Protein AF-A0A8T3XHA0-F1 (afdb_monomer_lite)

Structure (mmCIF, N/CA/C/O backbone):
data_AF-A0A8T3XHA0-F1
#
_entry.id   AF-A0A8T3XHA0-F1
#
loop_
_atom_site.group_PDB
_atom_site.id
_atom_site.type_symbol
_atom_site.label_atom_id
_atom_site.label_alt_id
_atom_site.label_comp_id
_atom_site.label_asym_id
_atom_site.label_entity_id
_atom_site.label_seq_id
_atom_site.pdbx_PDB_ins_code
_atom_site.Cartn_x
_atom_site.Cartn_y
_atom_site.Cartn_z
_atom_site.occupancy
_atom_site.B_iso_or_equiv
_atom_site.auth_seq_id
_atom_site.auth_comp_id
_atom_site.auth_asym_id
_atom_site.auth_atom_id
_atom_site.pdbx_PDB_model_num
ATOM 1 N N . MET A 1 1 ? -17.759 13.200 -9.118 1.00 59.78 1 MET A N 1
ATOM 2 C CA . MET A 1 1 ? -16.341 12.912 -8.841 1.00 59.78 1 MET A CA 1
ATOM 3 C C . MET A 1 1 ? -16.086 13.090 -7.351 1.00 59.78 1 MET A C 1
ATOM 5 O O . MET A 1 1 ? -16.320 14.184 -6.843 1.00 59.78 1 MET A O 1
ATOM 9 N N . THR A 1 2 ? -15.707 12.024 -6.647 1.00 84.69 2 THR A N 1
ATOM 10 C CA . THR A 1 2 ? -15.467 12.001 -5.191 1.00 84.69 2 THR A CA 1
ATOM 11 C C . THR A 1 2 ? -14.109 12.624 -4.823 1.00 84.69 2 THR A C 1
ATOM 13 O O . THR A 1 2 ? -13.244 12.817 -5.682 1.00 84.69 2 THR A O 1
ATOM 16 N N . GLN A 1 3 ? -13.894 12.954 -3.540 1.00 82.12 3 GLN A N 1
ATOM 17 C CA . GLN A 1 3 ? -12.599 13.460 -3.051 1.00 82.12 3 GLN A CA 1
ATOM 18 C C . GLN A 1 3 ? -11.464 12.449 -3.288 1.00 82.12 3 GLN A C 1
ATOM 20 O O . GLN A 1 3 ? -10.362 12.840 -3.671 1.00 82.12 3 GLN A O 1
ATOM 25 N N . LEU A 1 4 ? -11.754 11.155 -3.115 1.00 84.12 4 LEU A N 1
ATOM 26 C CA . LEU A 1 4 ? -10.814 10.067 -3.363 1.00 84.12 4 LEU A CA 1
ATOM 27 C C . LEU A 1 4 ? -10.420 10.004 -4.846 1.00 84.12 4 LEU A C 1
ATOM 29 O O . LEU A 1 4 ? -9.235 10.050 -5.152 1.00 84.12 4 LEU A O 1
ATOM 33 N N . GLU A 1 5 ? -11.387 10.005 -5.770 1.00 81.81 5 GLU A N 1
ATOM 34 C CA . GLU A 1 5 ? -11.131 9.994 -7.225 1.00 81.81 5 GLU A CA 1
ATOM 35 C C . GLU A 1 5 ? -10.244 11.162 -7.684 1.00 81.81 5 GLU A C 1
ATOM 37 O O . GLU A 1 5 ? -9.380 11.001 -8.552 1.00 81.81 5 GLU A O 1
ATOM 42 N N . ARG A 1 6 ? -10.413 12.343 -7.076 1.00 81.38 6 ARG A N 1
ATOM 43 C CA . ARG A 1 6 ? -9.571 13.512 -7.363 1.00 81.38 6 ARG A CA 1
ATOM 44 C C . ARG A 1 6 ? -8.122 13.306 -6.931 1.00 81.38 6 ARG A C 1
ATOM 46 O O . ARG A 1 6 ? -7.221 13.591 -7.713 1.00 81.38 6 ARG A O 1
ATOM 53 N N . LEU A 1 7 ? -7.896 12.812 -5.714 1.00 81.62 7 LEU A N 1
ATOM 54 C CA . LEU A 1 7 ? -6.546 12.538 -5.208 1.00 81.62 7 LEU A CA 1
ATOM 55 C C . LEU A 1 7 ? -5.850 11.456 -6.034 1.00 81.62 7 LEU A C 1
ATOM 57 O O . LEU A 1 7 ? -4.698 11.614 -6.431 1.00 81.62 7 LEU A O 1
ATOM 61 N N . LEU A 1 8 ? -6.584 10.396 -6.359 1.00 83.56 8 LEU A N 1
ATOM 62 C CA . LEU A 1 8 ? -6.110 9.320 -7.217 1.00 83.56 8 LEU A CA 1
ATOM 63 C C . LEU A 1 8 ? -5.658 9.828 -8.591 1.00 83.56 8 LEU A C 1
ATOM 65 O O . LEU A 1 8 ? -4.578 9.461 -9.051 1.00 83.56 8 LEU A O 1
ATOM 69 N N . SER A 1 9 ? -6.434 10.724 -9.204 1.00 80.69 9 SER A N 1
ATOM 70 C CA . SER A 1 9 ? -6.078 11.330 -10.492 1.00 80.69 9 SER A CA 1
ATOM 71 C C . SER A 1 9 ? -4.751 12.094 -10.424 1.00 80.69 9 SER A C 1
ATOM 73 O O . SER A 1 9 ? -3.948 11.990 -11.343 1.00 80.69 9 SER A O 1
ATOM 75 N N . ILE A 1 10 ? -4.484 12.807 -9.322 1.00 81.44 10 ILE A N 1
ATOM 76 C CA . ILE A 1 10 ? -3.223 13.540 -9.114 1.00 81.44 10 ILE A CA 1
ATOM 77 C C . ILE A 1 10 ? -2.050 12.566 -8.973 1.00 81.44 10 ILE A C 1
ATOM 79 O O . ILE A 1 10 ? -1.025 12.719 -9.631 1.00 81.44 10 ILE A O 1
ATOM 83 N N . TYR A 1 11 ? -2.183 11.538 -8.131 1.00 81.12 11 TYR A N 1
ATOM 84 C CA . TYR A 1 11 ? -1.063 10.635 -7.857 1.00 81.12 11 TYR A CA 1
ATOM 85 C C . TYR A 1 11 ? -0.653 9.811 -9.073 1.00 81.12 11 TYR A C 1
ATOM 87 O O . TYR A 1 11 ? 0.538 9.539 -9.245 1.00 81.12 11 TYR A O 1
ATOM 95 N N . PHE A 1 12 ? -1.615 9.432 -9.911 1.00 84.62 12 PHE A N 1
ATOM 96 C CA . PHE A 1 12 ? -1.382 8.567 -11.063 1.00 84.62 12 PHE A CA 1
ATOM 97 C C . PHE A 1 12 ? -1.170 9.335 -12.373 1.00 84.62 12 PHE A C 1
ATOM 99 O O . PHE A 1 12 ? -0.811 8.716 -13.368 1.00 84.62 12 PHE A O 1
ATOM 106 N N . GLN A 1 13 ? -1.276 10.670 -12.377 1.00 79.50 13 GLN A N 1
ATOM 107 C CA . GLN A 1 13 ? -1.062 11.501 -13.570 1.00 79.50 13 GLN A CA 1
ATOM 108 C C . GLN A 1 13 ? 0.304 11.262 -14.241 1.00 79.50 13 GLN A C 1
ATOM 110 O O . GLN A 1 13 ? 0.412 11.265 -15.465 1.00 79.50 13 GLN A O 1
ATOM 115 N N . GLU A 1 14 ? 1.343 11.029 -13.438 1.00 70.62 14 GLU A N 1
ATOM 116 C CA . GLU A 1 14 ? 2.719 10.783 -13.899 1.00 70.62 14 GLU A CA 1
ATOM 117 C C . GLU A 1 14 ? 2.935 9.352 -14.418 1.00 70.62 14 GLU A C 1
ATOM 119 O O . GLU A 1 14 ? 3.913 9.075 -15.110 1.00 70.62 14 GLU A O 1
ATOM 124 N N . VAL A 1 15 ? 2.026 8.429 -14.093 1.00 71.06 15 VAL A N 1
ATOM 125 C CA . VAL A 1 15 ? 2.061 7.036 -14.541 1.00 71.06 15 VAL A CA 1
ATOM 126 C C . VAL A 1 15 ? 1.119 6.927 -15.738 1.00 71.06 15 VAL A C 1
ATOM 128 O O . VAL A 1 15 ? -0.007 6.452 -15.623 1.00 71.06 15 VAL A O 1
ATOM 131 N N . SER A 1 16 ? 1.567 7.479 -16.871 1.00 63.22 16 SER A N 1
ATOM 132 C CA . SER A 1 16 ? 0.778 7.660 -18.099 1.00 63.22 16 SER A CA 1
ATOM 133 C C . SER A 1 16 ? -0.152 6.470 -18.384 1.00 63.22 16 SER A C 1
ATOM 135 O O . SER A 1 16 ? 0.309 5.335 -18.471 1.00 63.22 16 SER A O 1
ATOM 137 N N . LYS A 1 17 ? -1.454 6.766 -18.534 1.00 79.44 17 LYS A N 1
ATOM 138 C CA . LYS A 1 17 ? -2.574 5.850 -18.845 1.00 79.44 17 LYS A CA 1
ATOM 139 C C . LYS A 1 17 ? -3.034 4.892 -17.740 1.00 79.44 17 LYS A C 1
ATOM 141 O O . LYS A 1 17 ? -4.101 4.302 -17.903 1.00 79.44 17 LYS A O 1
ATOM 146 N N . ILE A 1 18 ? -2.314 4.777 -16.624 1.00 82.06 18 ILE A N 1
ATOM 147 C CA . ILE A 1 18 ? -2.751 3.941 -15.503 1.00 82.06 18 ILE A CA 1
ATOM 148 C C . ILE A 1 18 ? -3.770 4.698 -14.649 1.00 82.06 18 ILE A C 1
ATOM 150 O O . ILE A 1 18 ? -3.495 5.787 -14.148 1.00 82.06 18 ILE A O 1
ATOM 154 N N . GLN A 1 19 ? -4.937 4.098 -14.438 1.00 81.56 19 GLN A N 1
ATOM 155 C CA . GLN A 1 19 ? -5.997 4.634 -13.594 1.00 81.56 19 GLN A CA 1
ATOM 156 C C . GLN A 1 19 ? -6.279 3.681 -12.418 1.00 81.56 19 GLN A C 1
ATOM 158 O O . GLN A 1 19 ? -6.406 2.471 -12.626 1.00 81.56 19 GLN A O 1
ATOM 163 N N . PRO A 1 20 ? -6.350 4.190 -11.175 1.00 84.19 20 PRO A N 1
ATOM 164 C CA . PRO A 1 20 ? -6.663 3.380 -10.004 1.00 84.19 20 PRO A CA 1
ATOM 165 C C . PRO A 1 20 ? -8.158 3.417 -9.652 1.00 84.19 20 PRO A C 1
ATOM 167 O O . PRO A 1 20 ? -8.798 4.466 -9.723 1.00 84.19 20 PRO A O 1
ATOM 170 N N . PHE A 1 21 ? -8.704 2.295 -9.188 1.00 85.12 21 PHE A N 1
ATOM 171 C CA . PHE A 1 21 ? -10.096 2.202 -8.736 1.00 85.12 21 PHE A CA 1
ATOM 172 C C . PHE A 1 21 ? -10.193 1.402 -7.450 1.00 85.12 21 PHE A C 1
ATOM 174 O O . PHE A 1 21 ? -9.452 0.438 -7.256 1.00 85.12 21 PHE A O 1
ATOM 181 N N . LEU A 1 22 ? -11.114 1.815 -6.581 1.00 87.19 22 LEU A N 1
ATOM 182 C CA . LEU A 1 22 ? -11.474 1.066 -5.387 1.00 87.19 22 LEU A CA 1
ATOM 183 C C . LEU A 1 22 ? -12.549 0.039 -5.741 1.00 87.19 22 LEU A C 1
ATOM 185 O O . LEU A 1 22 ? -13.575 0.388 -6.323 1.00 87.19 22 LEU A O 1
ATOM 189 N N . ILE A 1 23 ? -12.322 -1.210 -5.361 1.00 83.44 23 ILE A N 1
ATOM 190 C CA . ILE A 1 23 ? -13.230 -2.324 -5.594 1.00 83.44 23 ILE A CA 1
ATOM 191 C C . ILE A 1 23 ? -13.468 -3.055 -4.277 1.00 83.44 23 ILE A C 1
ATOM 193 O O . ILE A 1 23 ? -12.532 -3.402 -3.559 1.00 83.44 23 ILE A O 1
ATOM 197 N N . ASP A 1 24 ? -14.742 -3.298 -3.990 1.00 83.50 24 ASP A N 1
ATOM 198 C CA . ASP A 1 24 ? -15.189 -4.224 -2.957 1.00 83.50 24 ASP A CA 1
ATOM 199 C C . ASP A 1 24 ? -15.362 -5.612 -3.589 1.00 83.50 24 ASP A C 1
ATOM 201 O O . ASP A 1 24 ? -16.181 -5.790 -4.500 1.00 83.50 24 ASP A O 1
ATOM 205 N N . ILE A 1 25 ? -14.562 -6.585 -3.139 1.00 70.88 25 ILE A N 1
ATOM 206 C CA . ILE A 1 25 ? -14.583 -7.952 -3.672 1.00 70.88 25 ILE A CA 1
ATOM 207 C C . ILE A 1 25 ? -15.754 -8.783 -3.152 1.00 70.88 25 ILE A C 1
ATOM 209 O O . ILE A 1 25 ? -15.888 -9.927 -3.557 1.00 70.88 25 ILE A O 1
ATOM 213 N N . ASP A 1 26 ? -16.594 -8.261 -2.266 1.00 73.44 26 ASP A N 1
ATOM 214 C CA . ASP A 1 26 ? -17.855 -8.915 -1.919 1.00 73.44 26 ASP A CA 1
ATOM 215 C C . ASP A 1 26 ? -19.016 -8.347 -2.770 1.00 73.44 26 ASP A C 1
ATOM 217 O O . ASP A 1 26 ? -20.129 -8.880 -2.771 1.00 73.44 26 ASP A O 1
ATOM 221 N N . SER A 1 27 ? -18.758 -7.310 -3.585 1.00 72.56 27 SER A N 1
ATOM 222 C CA . SER A 1 27 ? -19.735 -6.722 -4.507 1.00 72.56 27 SER A CA 1
ATOM 223 C C . SER A 1 27 ? -19.824 -7.488 -5.841 1.00 72.56 27 SER A C 1
ATOM 225 O O . SER A 1 27 ? -18.826 -7.608 -6.564 1.00 72.56 27 SER A O 1
ATOM 227 N N . PRO A 1 28 ? -21.029 -7.914 -6.281 1.00 62.41 28 PRO A N 1
ATOM 228 C CA . PRO A 1 28 ? -21.227 -8.656 -7.533 1.00 62.41 28 PRO A CA 1
ATOM 229 C C . PRO A 1 28 ? -20.717 -7.942 -8.791 1.00 62.41 28 PRO A C 1
ATOM 231 O O . PRO A 1 28 ? -20.406 -8.595 -9.789 1.00 62.41 28 PRO A O 1
ATOM 234 N N . LYS A 1 29 ? -20.662 -6.603 -8.757 1.00 62.88 29 LYS A N 1
ATOM 235 C CA . LYS A 1 29 ? -20.245 -5.762 -9.887 1.00 62.88 29 LYS A CA 1
ATOM 236 C C . LYS A 1 29 ? -18.724 -5.616 -10.006 1.00 62.88 29 LYS A C 1
ATOM 238 O O . LYS A 1 29 ? -18.251 -5.373 -11.104 1.00 62.88 29 LYS A O 1
ATOM 243 N N . GLY A 1 30 ? -17.967 -5.767 -8.916 1.00 58.66 30 GLY A N 1
ATOM 244 C CA . GLY A 1 30 ? -16.511 -5.558 -8.910 1.00 58.66 30 GLY A CA 1
ATOM 245 C C . GLY A 1 30 ? -15.699 -6.823 -9.198 1.00 58.66 30 GLY A C 1
ATOM 246 O O . GLY A 1 30 ? -14.667 -6.787 -9.860 1.00 58.66 30 GLY A O 1
ATOM 247 N N . ILE A 1 31 ? -16.201 -7.968 -8.736 1.00 61.91 31 ILE A N 1
ATOM 248 C CA . ILE A 1 31 ? -15.505 -9.259 -8.778 1.00 61.91 31 ILE A CA 1
ATOM 249 C C . ILE A 1 31 ? -15.346 -9.796 -10.200 1.00 61.91 31 ILE A C 1
ATOM 251 O O . ILE A 1 31 ? -14.273 -10.271 -10.562 1.00 61.91 31 ILE A O 1
ATOM 255 N N . LYS A 1 32 ? -16.415 -9.795 -11.009 1.00 63.12 32 LYS A N 1
ATOM 256 C CA . LYS A 1 32 ? -16.424 -10.557 -12.270 1.00 63.12 32 LYS A CA 1
ATOM 257 C C . LYS A 1 32 ? -15.362 -10.074 -13.257 1.00 63.12 32 LYS A C 1
ATOM 259 O O . LYS A 1 32 ? -14.726 -10.916 -13.885 1.00 63.12 32 LYS A O 1
ATOM 264 N N . ASP A 1 33 ? -15.135 -8.769 -13.351 1.00 63.25 33 ASP A N 1
ATOM 265 C CA . ASP A 1 33 ? -14.205 -8.207 -14.334 1.00 63.25 33 ASP A CA 1
ATOM 266 C C . ASP A 1 33 ? -12.749 -8.289 -13.860 1.00 63.25 33 ASP A C 1
ATOM 268 O O . ASP A 1 33 ? -11.874 -8.696 -14.623 1.00 63.25 33 ASP A O 1
ATOM 272 N N . VAL A 1 34 ? -12.501 -8.054 -12.567 1.00 66.06 34 VAL A N 1
ATOM 273 C CA . VAL A 1 34 ? -11.170 -8.194 -11.952 1.00 66.06 34 VAL A CA 1
ATOM 274 C C . VAL A 1 34 ? -10.728 -9.654 -11.910 1.00 66.06 34 VAL A C 1
ATOM 276 O O . VAL A 1 34 ? -9.621 -9.983 -12.335 1.00 66.06 34 VAL A O 1
ATOM 279 N N . LEU A 1 35 ? -11.595 -10.562 -11.442 1.00 65.81 35 LEU A N 1
ATOM 280 C CA . LEU A 1 35 ? -11.255 -11.980 -11.358 1.00 65.81 35 LEU A CA 1
ATOM 281 C C . LEU A 1 35 ? -10.902 -12.540 -12.729 1.00 65.81 35 LEU A C 1
ATOM 283 O O . LEU A 1 35 ? -9.957 -13.314 -12.818 1.00 65.81 35 LEU A O 1
ATOM 287 N N . ARG A 1 36 ? -11.617 -12.161 -13.799 1.00 69.00 36 ARG A N 1
ATOM 288 C CA . ARG A 1 36 ? -11.348 -12.672 -15.154 1.00 69.00 36 ARG A CA 1
ATOM 289 C C . ARG A 1 36 ? -9.914 -12.419 -15.610 1.00 69.00 36 ARG A C 1
ATOM 291 O O . ARG A 1 36 ? -9.371 -13.289 -16.284 1.00 69.00 36 ARG A O 1
ATOM 298 N N . GLN A 1 37 ? -9.319 -11.303 -15.201 1.00 68.88 37 GLN A N 1
ATOM 299 C CA . GLN A 1 37 ? -7.966 -10.914 -15.595 1.00 68.88 37 GLN A CA 1
ATOM 300 C C . GLN A 1 37 ? -6.874 -11.478 -14.685 1.00 68.88 37 GLN A C 1
ATOM 302 O O . GLN A 1 37 ? -5.752 -11.688 -15.135 1.00 68.88 37 GLN A O 1
ATOM 307 N N . LEU A 1 38 ? -7.201 -11.768 -13.425 1.0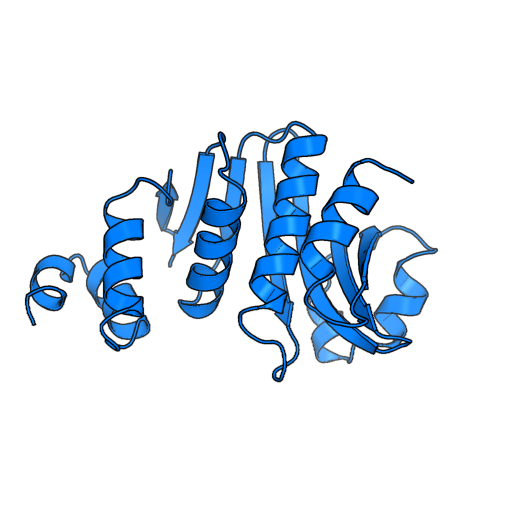0 67.88 38 LEU A N 1
ATOM 308 C CA . LEU A 1 38 ? -6.254 -12.388 -12.507 1.00 67.88 38 LEU A CA 1
ATOM 309 C C . LEU A 1 38 ? -6.039 -13.861 -12.869 1.00 67.88 38 LEU A C 1
ATOM 311 O O . LEU A 1 38 ? -6.993 -14.627 -13.067 1.00 67.88 38 LEU A O 1
ATOM 315 N N . ASN A 1 39 ? -4.778 -14.278 -12.919 1.00 71.19 39 ASN A N 1
ATOM 316 C CA . ASN A 1 39 ? -4.413 -15.672 -13.134 1.00 71.19 39 ASN A CA 1
ATOM 317 C C . ASN A 1 39 ? -4.755 -16.539 -11.904 1.00 71.19 39 ASN A C 1
ATOM 319 O O . ASN A 1 39 ? -5.093 -16.050 -10.825 1.00 71.19 39 ASN A O 1
ATOM 323 N N . ALA A 1 40 ? -4.663 -17.864 -12.048 1.00 68.25 40 ALA A N 1
ATOM 324 C CA . ALA A 1 40 ? -5.049 -18.799 -10.989 1.00 68.25 40 ALA A CA 1
ATOM 325 C C . ALA A 1 40 ? -4.271 -18.615 -9.669 1.00 68.25 40 ALA A C 1
ATOM 327 O O . ALA A 1 40 ? -4.816 -18.899 -8.604 1.00 68.25 40 ALA A O 1
ATOM 328 N N . LEU A 1 41 ? -3.018 -18.149 -9.714 1.00 61.81 41 LEU A N 1
ATOM 329 C CA . LEU A 1 41 ? -2.210 -17.882 -8.521 1.00 61.81 41 LEU A CA 1
ATOM 330 C C . LEU A 1 41 ? -2.622 -16.567 -7.847 1.00 61.81 41 LEU A C 1
ATOM 332 O O . LEU A 1 41 ? -2.669 -16.495 -6.623 1.00 61.81 41 LEU A O 1
ATOM 336 N N . GLU A 1 42 ? -2.945 -15.548 -8.637 1.00 69.44 42 GLU A N 1
ATOM 337 C CA . GLU A 1 42 ? -3.397 -14.241 -8.158 1.00 69.44 42 GLU A CA 1
ATOM 338 C C . GLU A 1 42 ? -4.779 -14.332 -7.518 1.00 69.44 42 GLU A C 1
ATOM 340 O O . GLU A 1 42 ? -4.981 -13.817 -6.423 1.00 69.44 42 GLU A O 1
ATOM 345 N N . ARG A 1 43 ? -5.695 -15.093 -8.131 1.00 71.88 43 ARG A N 1
ATOM 346 C CA . ARG A 1 43 ? -7.025 -15.362 -7.566 1.00 71.88 43 ARG A CA 1
ATOM 347 C C . ARG A 1 43 ? -6.966 -16.043 -6.201 1.00 71.88 43 ARG A C 1
ATOM 349 O O . ARG A 1 43 ? -7.807 -15.770 -5.358 1.00 71.88 43 ARG A O 1
ATOM 356 N N . ARG A 1 44 ? -5.971 -16.908 -5.963 1.00 69.00 44 ARG A N 1
ATOM 357 C CA . ARG A 1 44 ? -5.777 -17.586 -4.664 1.00 69.00 44 ARG A CA 1
ATOM 358 C C . ARG A 1 44 ? -5.341 -16.642 -3.541 1.00 69.00 44 ARG A C 1
ATOM 360 O O . ARG A 1 44 ? -5.423 -17.035 -2.385 1.00 69.00 44 ARG A O 1
ATOM 367 N N . ARG A 1 45 ? -4.845 -15.444 -3.870 1.00 69.56 45 ARG A N 1
ATOM 368 C CA . ARG A 1 45 ? -4.409 -14.420 -2.903 1.00 69.56 45 ARG A CA 1
ATOM 369 C C . ARG A 1 45 ? -5.497 -13.399 -2.588 1.00 69.56 45 ARG A C 1
ATOM 371 O O . ARG A 1 45 ? -5.261 -12.473 -1.822 1.00 69.56 45 ARG A O 1
ATOM 378 N N . LEU A 1 46 ? -6.661 -13.541 -3.212 1.00 72.44 46 LEU A N 1
ATOM 379 C CA . LEU A 1 46 ? -7.803 -12.697 -2.928 1.00 72.44 46 LEU A CA 1
ATOM 380 C C . LEU A 1 46 ? -8.500 -13.224 -1.682 1.00 72.44 46 LEU A C 1
ATOM 382 O O . LEU A 1 46 ? -8.898 -14.387 -1.617 1.00 72.44 46 LEU A O 1
ATOM 386 N N . HIS A 1 47 ? -8.650 -12.349 -0.702 1.00 71.06 47 HIS A N 1
ATOM 387 C CA . HIS A 1 47 ? -9.380 -12.618 0.521 1.00 71.06 47 HIS A CA 1
ATOM 388 C C . HIS A 1 47 ? -10.748 -11.943 0.455 1.00 71.06 47 HIS A C 1
ATOM 390 O O . HIS A 1 47 ? -10.850 -10.768 0.098 1.00 71.06 47 HIS A O 1
ATOM 396 N N . SER A 1 48 ? -11.797 -12.697 0.794 1.00 67.62 48 SER A N 1
ATOM 397 C CA . SER A 1 48 ? -13.136 -12.148 1.034 1.00 67.62 48 SER A CA 1
ATOM 398 C C . SER A 1 48 ? -13.070 -11.106 2.151 1.00 67.62 48 SER A C 1
ATOM 400 O O . SER A 1 48 ? -12.342 -11.339 3.122 1.00 67.62 48 SER A O 1
ATOM 402 N N . ARG A 1 49 ? -13.882 -10.044 2.073 1.00 76.12 49 ARG A N 1
ATOM 403 C CA . ARG A 1 49 ? -13.926 -8.896 3.009 1.00 76.12 49 ARG A CA 1
ATOM 404 C C . ARG A 1 49 ? -12.794 -7.875 2.912 1.00 76.12 49 ARG A C 1
ATOM 406 O O . ARG A 1 49 ? -12.794 -6.921 3.692 1.00 76.12 49 ARG A O 1
ATOM 413 N N . ASP A 1 50 ? -11.846 -8.058 1.999 1.00 83.62 50 ASP A N 1
ATOM 414 C CA . ASP A 1 50 ? -10.847 -7.030 1.714 1.00 83.62 50 ASP A CA 1
ATOM 415 C C . ASP A 1 50 ? -11.369 -6.049 0.656 1.00 83.62 50 ASP A C 1
ATOM 417 O O . ASP A 1 50 ? -12.094 -6.411 -0.275 1.00 83.62 50 ASP A O 1
ATOM 421 N N . LEU A 1 51 ? -10.954 -4.795 0.789 1.00 88.12 51 LEU A N 1
ATOM 422 C CA . LEU A 1 51 ? -11.070 -3.780 -0.247 1.00 88.12 51 LEU A CA 1
ATOM 423 C C . LEU A 1 51 ? -9.797 -3.772 -1.091 1.00 88.12 51 LEU A C 1
ATOM 425 O O . LEU A 1 51 ? -8.704 -4.048 -0.594 1.00 88.12 51 LEU A O 1
ATOM 429 N N . TYR A 1 52 ? -9.931 -3.432 -2.370 1.00 88.38 52 TYR A N 1
ATOM 430 C CA . TYR A 1 52 ? -8.834 -3.469 -3.331 1.00 88.38 52 TYR A CA 1
ATOM 431 C C . TYR A 1 52 ? -8.717 -2.136 -4.052 1.00 88.38 52 TYR A C 1
ATOM 433 O O . TYR A 1 52 ? -9.666 -1.688 -4.686 1.00 88.38 52 TYR A O 1
ATOM 441 N N . PHE A 1 53 ? -7.531 -1.535 -4.030 1.00 91.00 53 PHE A N 1
ATOM 442 C CA . PHE A 1 53 ? -7.160 -0.546 -5.036 1.00 91.00 53 PHE A CA 1
ATOM 443 C C . PHE A 1 53 ? -6.470 -1.256 -6.187 1.00 91.00 53 PHE A C 1
ATOM 445 O O . PHE A 1 53 ? -5.416 -1.855 -5.987 1.00 91.00 53 PHE A O 1
ATOM 452 N N . ILE A 1 54 ? -7.047 -1.179 -7.382 1.00 87.44 54 ILE A N 1
ATOM 453 C CA . ILE A 1 54 ? -6.529 -1.830 -8.588 1.00 87.44 54 ILE A CA 1
ATOM 454 C C . ILE A 1 54 ? -6.121 -0.762 -9.589 1.00 87.44 54 ILE A C 1
ATOM 456 O O . ILE A 1 54 ? -6.889 0.155 -9.860 1.00 87.44 54 ILE A O 1
ATOM 460 N N . ALA A 1 55 ? -4.911 -0.890 -10.122 1.00 88.50 55 ALA A N 1
ATOM 461 C CA . ALA A 1 55 ? -4.355 -0.030 -11.152 1.00 88.50 55 ALA A CA 1
ATOM 462 C C . ALA A 1 55 ? -4.442 -0.725 -12.514 1.00 88.50 55 ALA A C 1
ATOM 464 O O . ALA A 1 55 ? -3.858 -1.799 -12.692 1.00 88.50 55 ALA A O 1
ATOM 465 N N . PHE A 1 56 ? -5.130 -0.097 -13.468 1.00 86.12 56 PHE A N 1
ATOM 466 C CA . PHE A 1 56 ? -5.287 -0.623 -14.820 1.00 86.12 56 PHE A CA 1
ATOM 467 C C . PHE A 1 56 ? -4.921 0.384 -15.904 1.00 86.12 56 PHE A C 1
ATOM 469 O O . PHE A 1 56 ? -5.018 1.589 -15.702 1.00 86.12 56 PHE A O 1
ATOM 476 N N . GLU A 1 57 ? -4.560 -0.122 -17.077 1.00 84.19 57 GLU A N 1
ATOM 477 C CA . GLU A 1 57 ? -4.533 0.631 -18.333 1.00 84.19 57 GLU A CA 1
ATOM 478 C C . GLU A 1 57 ? -5.248 -0.223 -19.390 1.00 84.19 57 GLU A C 1
ATOM 480 O O . GLU A 1 57 ? -4.862 -1.366 -19.643 1.00 84.19 57 GLU A O 1
ATOM 485 N N . GLY A 1 58 ? -6.316 0.322 -19.981 1.00 81.75 58 GLY A N 1
ATOM 486 C CA . GLY A 1 58 ? -7.225 -0.458 -20.825 1.00 81.75 58 GLY A CA 1
ATOM 487 C C . GLY A 1 58 ? -7.814 -1.643 -20.054 1.00 81.75 58 GLY A C 1
ATOM 488 O O . GLY A 1 58 ? -8.345 -1.464 -18.961 1.00 81.75 58 GLY A O 1
ATOM 489 N N . ASP A 1 59 ? -7.658 -2.845 -20.607 1.00 77.44 59 ASP A N 1
ATOM 490 C CA . ASP A 1 59 ? -8.149 -4.102 -20.029 1.00 77.44 59 ASP A CA 1
ATOM 491 C C . ASP A 1 59 ? -7.058 -4.889 -19.280 1.00 77.44 59 ASP A C 1
ATOM 493 O O . ASP A 1 59 ? -7.159 -6.108 -19.158 1.00 77.44 59 ASP A O 1
ATOM 497 N N . LEU A 1 60 ? -5.980 -4.235 -18.837 1.00 80.38 60 LEU A N 1
ATOM 498 C CA . LEU A 1 60 ? -4.866 -4.898 -18.159 1.00 80.38 60 LEU A CA 1
ATOM 499 C C . LEU A 1 60 ? -4.669 -4.354 -16.745 1.00 80.38 60 LEU A C 1
ATOM 501 O O . LEU A 1 60 ? -4.513 -3.149 -16.548 1.00 80.38 60 LEU A O 1
ATOM 505 N N . ILE A 1 61 ? -4.605 -5.260 -15.767 1.00 83.62 61 ILE A N 1
ATOM 506 C CA . ILE A 1 61 ? -4.204 -4.954 -14.389 1.00 83.62 61 ILE A CA 1
ATOM 507 C C . ILE A 1 61 ? -2.676 -4.916 -14.298 1.00 83.62 61 ILE A C 1
ATOM 509 O O . ILE A 1 61 ? -1.997 -5.911 -14.544 1.00 83.62 61 ILE A O 1
ATOM 513 N N . TYR A 1 62 ? -2.140 -3.784 -13.849 1.00 87.69 62 TYR A N 1
ATOM 514 C CA . TYR A 1 62 ? -0.703 -3.579 -13.626 1.00 87.69 62 TYR A CA 1
ATOM 515 C C . TYR A 1 62 ? -0.306 -3.654 -12.151 1.00 87.69 62 TYR A C 1
ATOM 517 O O . TYR A 1 62 ? 0.877 -3.708 -11.808 1.00 87.69 62 TYR A O 1
ATOM 525 N N . GLY A 1 63 ? -1.280 -3.665 -11.249 1.00 88.88 63 GLY A N 1
ATOM 526 C CA . GLY A 1 63 ? -1.036 -3.888 -9.835 1.00 88.88 63 GLY A CA 1
ATOM 527 C C . GLY A 1 63 ? -2.284 -3.695 -8.998 1.00 88.88 63 GLY A C 1
ATOM 528 O O . GLY A 1 63 ? -3.266 -3.104 -9.441 1.00 88.88 63 GLY A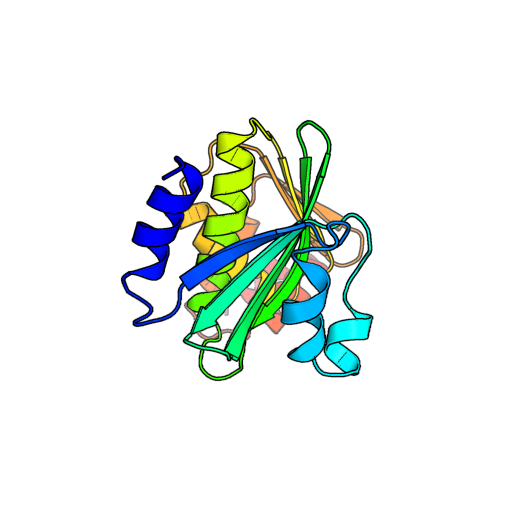 O 1
ATOM 529 N N . PHE A 1 64 ? -2.228 -4.183 -7.768 1.00 89.44 64 PHE A N 1
ATOM 530 C CA . PHE A 1 64 ? -3.247 -3.919 -6.772 1.00 89.44 64 PHE A CA 1
ATOM 531 C C . PHE A 1 64 ? -2.654 -3.893 -5.369 1.00 89.44 64 PHE A C 1
ATOM 533 O O . PHE A 1 64 ? -1.637 -4.537 -5.097 1.00 89.44 64 PHE A O 1
ATOM 540 N N . VAL A 1 65 ? -3.322 -3.176 -4.473 1.00 90.31 65 VAL A N 1
ATOM 541 C CA . VAL A 1 65 ? -3.146 -3.315 -3.027 1.00 90.31 65 VAL A CA 1
ATOM 542 C C . VAL A 1 65 ? -4.483 -3.700 -2.410 1.00 90.31 65 VAL A C 1
ATOM 544 O O . VAL A 1 65 ? -5.505 -3.092 -2.727 1.00 90.31 65 VAL A O 1
ATOM 547 N N . SER A 1 66 ? -4.477 -4.730 -1.571 1.00 90.00 66 SER A N 1
ATOM 548 C CA . SER A 1 66 ? -5.638 -5.171 -0.806 1.00 90.00 66 SER A CA 1
ATOM 549 C C . SER A 1 66 ? -5.478 -4.803 0.658 1.00 90.00 66 SER A C 1
ATOM 551 O O . SER A 1 66 ? -4.363 -4.789 1.193 1.00 90.00 66 SER A O 1
ATOM 553 N N . PHE A 1 67 ? -6.592 -4.482 1.300 1.00 91.25 67 PHE A N 1
ATOM 554 C CA . PHE A 1 67 ? -6.585 -4.008 2.670 1.00 91.25 67 PHE A CA 1
ATOM 555 C C . PHE A 1 67 ? -7.907 -4.260 3.381 1.00 91.25 67 PHE A C 1
ATOM 557 O O . PHE A 1 67 ? -8.966 -4.367 2.764 1.00 91.25 67 PHE A O 1
ATOM 564 N N . ASN A 1 68 ? -7.835 -4.278 4.706 1.00 89.19 68 ASN A N 1
ATOM 565 C CA . ASN A 1 68 ? -8.990 -4.308 5.582 1.00 89.19 68 ASN A CA 1
ATOM 566 C C . ASN A 1 68 ? -9.075 -2.985 6.355 1.00 89.19 68 ASN A C 1
ATOM 568 O O . ASN A 1 68 ? -8.103 -2.584 6.995 1.00 89.19 68 ASN A O 1
ATOM 572 N N . GLY A 1 69 ? -10.215 -2.296 6.284 1.00 81.19 69 GLY A N 1
ATOM 573 C CA . GLY A 1 69 ? -10.484 -1.096 7.080 1.00 81.19 69 GLY A CA 1
ATOM 574 C C . GLY A 1 69 ? -11.422 -1.430 8.235 1.00 81.19 69 GLY A C 1
ATOM 575 O O . GLY A 1 69 ? -12.610 -1.662 8.007 1.00 81.19 69 GLY A O 1
ATOM 576 N N . LYS A 1 70 ? -10.915 -1.467 9.473 1.00 81.75 70 LYS A N 1
ATOM 577 C CA . LYS A 1 70 ? -11.731 -1.684 10.679 1.00 81.75 70 LYS A CA 1
ATOM 578 C C . LYS A 1 70 ? -11.603 -0.498 11.614 1.00 81.75 70 LYS A C 1
ATOM 580 O O . LYS A 1 70 ? -10.575 -0.352 12.265 1.00 81.75 70 LYS A O 1
ATOM 585 N N . ARG A 1 71 ? -12.696 0.257 11.773 1.00 81.44 71 ARG A N 1
ATOM 586 C CA . ARG A 1 71 ? -12.768 1.429 12.662 1.00 81.44 71 ARG A CA 1
ATOM 587 C C . ARG A 1 71 ? -11.620 2.397 12.357 1.00 81.44 71 ARG A C 1
ATOM 589 O O . ARG A 1 71 ? -11.634 3.019 11.303 1.00 81.44 71 ARG A O 1
ATOM 596 N N . ASP A 1 72 ? -10.629 2.437 13.238 1.00 86.00 72 ASP A N 1
ATOM 597 C CA . ASP A 1 72 ? -9.498 3.353 13.189 1.00 86.00 72 ASP A CA 1
ATOM 598 C C . ASP A 1 72 ? -8.259 2.722 12.533 1.00 86.00 72 ASP A C 1
ATOM 600 O O . ASP A 1 72 ? -7.271 3.410 12.305 1.00 86.00 72 ASP A O 1
ATOM 604 N N . LEU A 1 73 ? -8.306 1.433 12.185 1.00 85.12 73 LEU A N 1
ATOM 605 C CA . LEU A 1 73 ? -7.176 0.683 11.648 1.00 85.12 73 LEU A CA 1
ATOM 606 C C . LEU A 1 73 ? -7.338 0.387 10.157 1.00 85.12 73 LEU A C 1
ATOM 608 O O . LEU A 1 73 ? -8.320 -0.217 9.717 1.00 85.12 73 LEU A O 1
ATOM 612 N N . LEU A 1 74 ? -6.306 0.737 9.395 1.00 90.06 74 LEU A N 1
ATOM 613 C CA . LEU A 1 74 ? -6.124 0.362 8.006 1.00 90.06 74 LEU A CA 1
ATOM 614 C C . LEU A 1 74 ? -5.006 -0.687 7.882 1.00 90.06 74 LEU A C 1
ATOM 616 O O . LEU A 1 74 ? -3.825 -0.390 8.037 1.00 90.06 74 LEU A O 1
ATOM 620 N N . GLN A 1 75 ? -5.370 -1.931 7.589 1.00 89.69 75 GLN A N 1
ATOM 621 C CA . GLN A 1 75 ? -4.427 -3.044 7.501 1.00 89.69 75 GLN A CA 1
ATOM 622 C C . GLN A 1 75 ? -4.170 -3.421 6.039 1.00 89.69 75 GLN A C 1
ATOM 624 O O . GLN A 1 75 ? -5.071 -3.931 5.376 1.00 89.69 75 GLN A O 1
ATOM 629 N N . GLU A 1 76 ? -2.946 -3.231 5.541 1.00 90.12 76 GLU A N 1
ATOM 630 C CA . GLU A 1 76 ? -2.539 -3.774 4.236 1.00 90.12 76 GLU A CA 1
ATOM 631 C C . GLU A 1 76 ? -2.366 -5.294 4.343 1.00 90.12 76 GLU A C 1
ATOM 633 O O . GLU A 1 76 ? -1.623 -5.786 5.197 1.00 90.12 76 GLU A O 1
ATOM 638 N N . THR A 1 77 ? -3.036 -6.042 3.464 1.00 86.06 77 THR A N 1
ATOM 639 C CA . THR A 1 77 ? -2.945 -7.508 3.431 1.00 86.06 77 THR A CA 1
ATOM 640 C C . THR A 1 77 ? -2.027 -7.980 2.310 1.00 86.06 77 THR A C 1
ATOM 642 O O . THR A 1 77 ? -1.163 -8.824 2.545 1.00 86.06 77 THR A O 1
ATOM 645 N N . HIS A 1 78 ? -2.152 -7.413 1.104 1.00 86.06 78 HIS A N 1
ATOM 646 C CA . HIS A 1 78 ? -1.304 -7.765 -0.035 1.00 86.06 78 HIS A CA 1
ATOM 647 C C . HIS A 1 78 ? -0.993 -6.560 -0.918 1.00 86.06 78 HIS A C 1
ATOM 649 O O . HIS A 1 78 ? -1.850 -5.724 -1.183 1.00 86.06 78 HIS A O 1
ATOM 655 N N . LEU A 1 79 ? 0.220 -6.542 -1.472 1.00 87.38 79 LEU A N 1
ATOM 656 C CA . LEU A 1 79 ? 0.602 -5.662 -2.572 1.00 87.38 79 LEU A CA 1
ATOM 657 C C . LEU A 1 79 ? 1.167 -6.498 -3.718 1.00 87.38 79 LEU A C 1
ATOM 659 O O . LEU A 1 79 ? 2.152 -7.227 -3.556 1.00 87.38 79 LEU A O 1
ATOM 663 N N . MET A 1 80 ? 0.590 -6.331 -4.903 1.00 86.69 80 MET A N 1
ATOM 664 C CA . MET A 1 80 ? 1.083 -6.913 -6.141 1.00 86.69 80 MET A CA 1
ATOM 665 C C . MET A 1 80 ? 1.292 -5.824 -7.184 1.00 86.69 80 MET A C 1
ATOM 667 O O . MET A 1 80 ? 0.461 -4.942 -7.358 1.00 86.69 80 MET A O 1
ATOM 671 N N . VAL A 1 81 ? 2.419 -5.884 -7.888 1.00 86.00 81 VAL A N 1
ATOM 672 C CA . VAL A 1 81 ? 2.761 -4.921 -8.936 1.00 86.00 81 VAL A CA 1
ATOM 673 C C . VAL A 1 81 ? 3.470 -5.659 -10.057 1.00 86.00 81 VAL A C 1
ATOM 675 O O . VAL A 1 81 ? 4.405 -6.432 -9.788 1.00 86.00 81 VAL A O 1
ATOM 678 N N . ASP A 1 82 ? 3.054 -5.384 -11.290 1.00 84.69 82 ASP A N 1
ATOM 679 C CA . ASP A 1 82 ? 3.714 -5.860 -12.494 1.00 84.69 82 ASP A CA 1
ATOM 680 C C . ASP A 1 82 ? 5.209 -5.518 -12.460 1.00 84.69 82 ASP A C 1
ATOM 682 O O . ASP A 1 82 ? 5.643 -4.496 -11.911 1.00 84.69 82 ASP A O 1
ATOM 686 N N . ARG A 1 83 ? 6.031 -6.416 -13.014 1.00 80.69 83 ARG A N 1
ATOM 687 C CA . ARG A 1 83 ? 7.487 -6.312 -12.927 1.00 80.69 83 ARG A CA 1
ATOM 688 C C . ARG A 1 83 ? 8.024 -5.017 -13.535 1.00 80.69 83 ARG A C 1
ATOM 690 O O . ARG A 1 83 ? 8.963 -4.470 -12.952 1.00 80.69 83 ARG A O 1
ATOM 697 N N . ALA A 1 84 ? 7.444 -4.542 -14.634 1.00 81.62 84 ALA A N 1
ATOM 698 C CA . ALA A 1 84 ? 7.889 -3.339 -15.333 1.00 81.62 84 ALA A CA 1
ATOM 699 C C . ALA A 1 84 ? 7.615 -2.049 -14.538 1.00 81.62 84 ALA A C 1
ATOM 701 O O . ALA A 1 84 ? 8.321 -1.062 -14.713 1.00 81.62 84 ALA A O 1
ATOM 702 N N . TYR A 1 85 ? 6.669 -2.083 -13.593 1.00 78.19 85 TYR A N 1
ATOM 703 C CA . TYR A 1 85 ? 6.201 -0.909 -12.842 1.00 78.19 85 TYR A CA 1
ATOM 704 C C . TYR A 1 85 ? 6.588 -0.944 -11.353 1.00 78.19 85 TYR A C 1
ATOM 706 O O . TYR A 1 85 ? 6.091 -0.166 -10.529 1.00 78.19 85 TYR A O 1
ATOM 714 N N . ARG A 1 86 ? 7.487 -1.860 -10.970 1.00 74.31 86 ARG A N 1
ATOM 715 C CA . ARG A 1 86 ? 7.931 -2.044 -9.580 1.00 74.31 86 ARG A CA 1
ATOM 716 C C . ARG A 1 86 ? 8.529 -0.754 -9.004 1.00 74.31 86 ARG A C 1
ATOM 718 O O . ARG A 1 86 ? 9.327 -0.079 -9.638 1.00 74.31 86 ARG A O 1
ATOM 725 N N . GLY A 1 87 ? 8.203 -0.462 -7.744 1.00 69.50 87 GLY A N 1
ATOM 726 C CA . GLY A 1 87 ? 8.699 0.714 -7.020 1.00 69.50 87 GLY A CA 1
ATOM 727 C C . GLY A 1 87 ? 7.751 1.905 -7.146 1.00 69.50 87 GLY A C 1
ATOM 728 O O . GLY A 1 87 ? 7.070 2.232 -6.175 1.00 69.50 87 GLY A O 1
ATOM 729 N N . GLY A 1 88 ? 7.652 2.496 -8.341 1.00 85.12 88 GLY A N 1
ATOM 730 C CA . GLY A 1 88 ? 6.779 3.647 -8.601 1.00 85.12 88 GLY A CA 1
ATOM 731 C C . GLY A 1 88 ? 5.305 3.326 -8.350 1.00 85.12 88 GLY A C 1
ATOM 732 O O . GLY A 1 88 ? 4.697 3.885 -7.438 1.00 85.12 88 GLY A O 1
ATOM 733 N N . LEU A 1 89 ? 4.755 2.350 -9.079 1.00 88.38 89 LEU A N 1
ATOM 734 C CA . LEU A 1 89 ? 3.333 2.000 -8.985 1.00 88.38 89 LEU A CA 1
ATOM 735 C C . LEU A 1 89 ? 2.949 1.449 -7.603 1.00 88.38 89 LEU A C 1
ATOM 737 O O . LEU A 1 89 ? 1.889 1.777 -7.082 1.00 88.38 89 LEU A O 1
ATOM 741 N N . GLY A 1 90 ? 3.842 0.689 -6.961 1.00 90.19 90 GLY A N 1
ATOM 742 C CA . GLY A 1 90 ? 3.621 0.196 -5.595 1.00 90.19 90 GLY A CA 1
ATOM 743 C C . GLY A 1 90 ? 3.517 1.317 -4.557 1.00 90.19 90 GLY A C 1
ATOM 744 O O . GLY A 1 90 ? 2.683 1.252 -3.661 1.00 90.19 90 GLY A O 1
ATOM 745 N N . THR A 1 91 ? 4.320 2.374 -4.708 1.00 89.56 91 THR A N 1
ATOM 746 C CA . THR A 1 91 ? 4.218 3.571 -3.858 1.00 89.56 91 THR A CA 1
ATOM 747 C C . THR A 1 91 ? 2.888 4.286 -4.093 1.00 89.56 91 THR A C 1
ATOM 749 O O . THR A 1 91 ? 2.187 4.594 -3.135 1.00 89.56 91 THR A O 1
ATOM 752 N N . LYS A 1 92 ? 2.489 4.492 -5.357 1.00 90.69 92 LYS A N 1
ATOM 753 C CA . LYS A 1 92 ? 1.231 5.179 -5.699 1.00 90.69 92 LYS A CA 1
ATOM 754 C C . LYS A 1 92 ? -0.011 4.401 -5.233 1.00 90.69 92 LYS A C 1
ATOM 756 O O . LYS A 1 92 ? -0.938 5.007 -4.704 1.00 90.69 92 LYS A O 1
ATOM 761 N N . LEU A 1 93 ? -0.011 3.068 -5.340 1.00 91.81 93 LEU A N 1
ATOM 762 C CA . LEU A 1 93 ? -1.071 2.210 -4.791 1.00 91.81 93 LEU A CA 1
ATOM 763 C C . LEU A 1 93 ? -1.202 2.360 -3.267 1.00 91.81 93 LEU A C 1
ATOM 765 O O . LEU A 1 93 ? -2.310 2.423 -2.745 1.00 91.81 93 LEU A O 1
ATOM 769 N N . ARG A 1 94 ? -0.093 2.511 -2.539 1.00 91.31 94 ARG A N 1
ATOM 770 C CA . ARG A 1 94 ? -0.150 2.792 -1.096 1.00 91.31 94 ARG A CA 1
ATOM 771 C C . ARG A 1 94 ? -0.563 4.214 -0.759 1.00 91.31 94 ARG A C 1
ATOM 773 O O . ARG A 1 94 ? -1.246 4.430 0.232 1.00 91.31 94 ARG A O 1
ATOM 780 N N . MET A 1 95 ? -0.219 5.190 -1.593 1.00 91.25 95 MET A N 1
ATOM 781 C CA . MET A 1 95 ? -0.765 6.541 -1.446 1.00 91.25 95 MET A CA 1
ATOM 782 C C . MET A 1 95 ? -2.289 6.549 -1.629 1.00 91.25 95 MET A C 1
ATOM 784 O O . MET A 1 95 ? -2.987 7.222 -0.871 1.00 91.25 95 MET A O 1
ATOM 788 N N . ALA A 1 96 ? -2.817 5.763 -2.577 1.00 90.56 96 ALA A N 1
ATOM 789 C CA . ALA A 1 96 ? -4.257 5.543 -2.735 1.00 90.56 96 ALA A CA 1
ATOM 790 C C . ALA A 1 96 ? -4.879 4.954 -1.460 1.00 90.56 96 ALA A C 1
ATOM 792 O O . ALA A 1 96 ? -5.850 5.499 -0.932 1.00 90.56 96 ALA A O 1
ATOM 793 N N . LEU A 1 97 ? -4.251 3.908 -0.919 1.00 92.25 97 LEU A N 1
ATOM 794 C CA . LEU A 1 97 ? -4.636 3.274 0.337 1.00 92.25 97 LEU A CA 1
ATOM 795 C C . LEU A 1 97 ? -4.674 4.260 1.519 1.00 92.25 97 LEU A C 1
ATOM 797 O O . LEU A 1 97 ? -5.677 4.362 2.221 1.00 92.25 97 LEU A O 1
ATOM 801 N N . PHE A 1 98 ? -3.616 5.041 1.727 1.00 90.62 98 PHE A N 1
ATOM 802 C CA . PHE A 1 98 ? -3.568 6.010 2.826 1.00 90.62 98 PHE A CA 1
ATOM 803 C C . PHE A 1 98 ? -4.530 7.180 2.633 1.00 90.62 98 PHE A C 1
ATOM 805 O O . PHE A 1 98 ? -5.056 7.715 3.607 1.00 90.62 98 PHE A O 1
ATOM 812 N N . SER A 1 99 ? -4.805 7.562 1.385 1.00 89.94 99 SER A N 1
ATOM 813 C CA . SER A 1 99 ? -5.826 8.568 1.078 1.00 89.94 99 SER A CA 1
ATOM 814 C C . SER A 1 99 ? -7.213 8.086 1.468 1.00 89.94 99 SER A C 1
ATOM 816 O O . SER A 1 99 ? -7.986 8.856 2.035 1.00 89.94 99 SER A O 1
ATOM 818 N N . TYR A 1 100 ? -7.510 6.810 1.211 1.00 91.62 100 TYR A N 1
ATOM 819 C CA . TYR A 1 100 ? -8.737 6.186 1.686 1.00 91.62 100 TYR A CA 1
ATOM 820 C C . TYR A 1 100 ? -8.839 6.259 3.208 1.00 91.62 100 TYR A C 1
ATOM 822 O O . TYR A 1 100 ? -9.831 6.786 3.708 1.00 91.62 100 TYR A O 1
ATOM 830 N N . GLY A 1 101 ? -7.802 5.814 3.926 1.00 90.06 101 GLY A N 1
ATOM 831 C CA . GLY A 1 101 ? -7.776 5.861 5.390 1.00 90.06 101 GLY A CA 1
ATOM 832 C C . GLY A 1 101 ? -7.992 7.271 5.941 1.00 90.06 101 GLY A C 1
ATOM 833 O O . GLY A 1 101 ? -8.866 7.471 6.778 1.00 90.06 101 GLY A O 1
ATOM 834 N N . LYS A 1 102 ? -7.296 8.273 5.385 1.00 87.12 102 LYS A N 1
ATOM 835 C CA . LYS A 1 102 ? -7.448 9.685 5.774 1.00 87.12 102 LYS A CA 1
ATOM 836 C C . LYS A 1 102 ? -8.870 10.212 5.558 1.00 87.12 102 LYS A C 1
ATOM 838 O O . LYS A 1 102 ? -9.393 10.916 6.415 1.00 87.12 102 LYS A O 1
ATOM 843 N N . ILE A 1 103 ? -9.493 9.893 4.421 1.00 88.44 103 ILE A N 1
ATOM 844 C CA . ILE A 1 103 ? -10.868 10.325 4.108 1.00 88.44 103 ILE A CA 1
ATOM 845 C C . ILE A 1 103 ? -11.879 9.665 5.052 1.00 88.44 103 ILE A C 1
ATOM 847 O O . ILE A 1 103 ? -12.855 10.299 5.441 1.00 88.44 103 ILE A O 1
ATOM 851 N N . HIS A 1 104 ? -11.634 8.413 5.437 1.00 89.12 104 HIS A N 1
ATOM 852 C CA . HIS A 1 104 ? -12.531 7.631 6.287 1.00 89.12 104 HIS A CA 1
ATOM 853 C C . HIS A 1 104 ? -12.121 7.663 7.768 1.00 89.12 104 HIS A C 1
ATOM 855 O O . HIS A 1 104 ? -12.535 6.795 8.529 1.00 89.12 104 HIS A O 1
ATOM 861 N N . GLY A 1 105 ? -11.296 8.633 8.178 1.0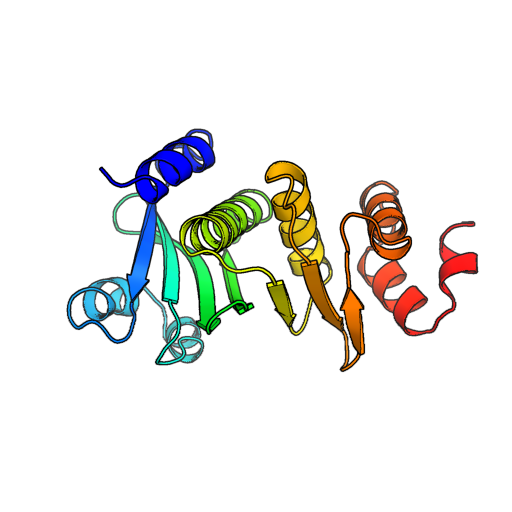0 88.00 105 GLY A N 1
ATOM 862 C CA . GLY A 1 105 ? -10.984 8.903 9.584 1.00 88.00 105 GLY A CA 1
ATOM 863 C C . GLY A 1 105 ? -10.158 7.839 10.309 1.00 88.00 105 GLY A C 1
ATOM 864 O O . GLY A 1 105 ? -10.194 7.799 11.533 1.00 88.00 105 GLY A O 1
ATOM 865 N N . HIS A 1 106 ? -9.427 6.986 9.591 1.00 89.38 106 HIS A N 1
ATOM 866 C CA . HIS A 1 106 ? -8.565 5.990 10.227 1.00 89.38 106 HIS A CA 1
ATOM 867 C C . HIS A 1 106 ? -7.374 6.692 10.922 1.00 89.38 106 HIS A C 1
ATOM 869 O O . HIS A 1 106 ? -6.936 7.759 10.479 1.00 89.38 106 HIS A O 1
ATOM 875 N N . GLN A 1 107 ? -6.863 6.107 12.011 1.00 83.31 107 GLN A N 1
ATOM 876 C CA . GLN A 1 107 ? -5.783 6.642 12.865 1.00 83.31 107 GLN A CA 1
ATOM 877 C C . GLN A 1 107 ? -4.551 5.726 12.989 1.00 83.31 107 GLN A C 1
ATOM 879 O O . GLN A 1 107 ? -3.510 6.162 13.475 1.00 83.31 107 GLN A O 1
ATOM 884 N N . GLU A 1 108 ? -4.624 4.515 12.437 1.00 84.06 108 GLU A N 1
ATOM 885 C CA . GLU A 1 108 ? -3.497 3.594 12.345 1.00 84.06 108 GLU A CA 1
ATOM 886 C C . GLU A 1 108 ? -3.405 2.954 10.955 1.00 84.06 108 GLU A C 1
ATOM 888 O O . GLU A 1 108 ? -4.421 2.613 10.339 1.00 84.06 108 GLU A O 1
ATOM 893 N N . ALA A 1 109 ? -2.181 2.744 10.468 1.00 85.00 109 ALA A N 1
ATOM 894 C CA . ALA A 1 109 ? -1.919 1.935 9.281 1.00 85.00 109 ALA A CA 1
ATOM 895 C C . ALA A 1 109 ? -0.884 0.845 9.580 1.00 85.00 109 ALA A C 1
ATOM 897 O O . ALA A 1 109 ? 0.248 1.162 9.948 1.00 85.00 109 ALA A O 1
ATOM 898 N N . ILE A 1 110 ? -1.253 -0.423 9.378 1.00 83.25 110 ILE A N 1
ATOM 899 C CA . ILE A 1 110 ? -0.394 -1.577 9.680 1.00 83.25 110 ILE A CA 1
ATOM 900 C C . ILE A 1 110 ? -0.018 -2.329 8.403 1.00 83.25 110 ILE A C 1
ATOM 902 O O . ILE A 1 110 ? -0.873 -2.656 7.574 1.00 83.25 110 ILE A O 1
ATOM 906 N N . LEU A 1 111 ? 1.272 -2.656 8.284 1.00 83.81 111 LEU A N 1
ATOM 907 C CA . LEU A 1 111 ? 1.818 -3.527 7.247 1.00 83.81 111 LEU A CA 1
ATOM 908 C C . LEU A 1 111 ? 2.422 -4.807 7.850 1.00 83.81 111 LEU A C 1
ATOM 910 O O . LEU A 1 111 ? 3.420 -4.758 8.566 1.00 83.81 111 LEU A O 1
ATOM 914 N N . TYR A 1 112 ? 1.870 -5.969 7.505 1.00 76.88 112 TYR A N 1
ATOM 915 C CA . TYR A 1 112 ? 2.379 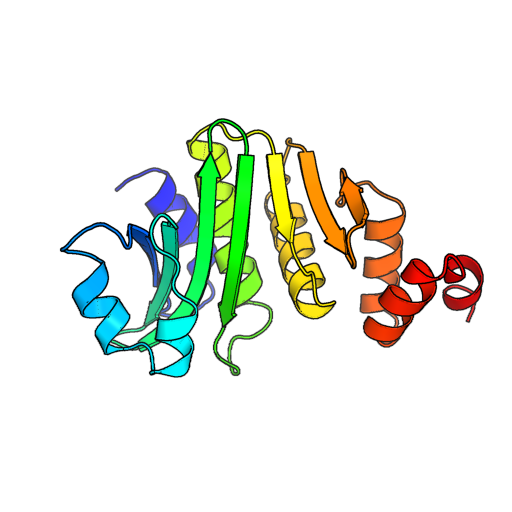-7.266 7.969 1.00 76.88 112 TYR A CA 1
ATOM 916 C C . TYR A 1 112 ? 3.377 -7.906 6.993 1.00 76.88 112 TYR A C 1
ATOM 918 O O . TYR A 1 112 ? 3.356 -7.636 5.791 1.00 76.88 112 TYR A O 1
ATOM 926 N N . ASN A 1 113 ? 4.227 -8.807 7.507 1.00 67.19 113 ASN A N 1
ATOM 927 C CA . ASN A 1 113 ? 5.128 -9.670 6.727 1.00 67.19 113 ASN A CA 1
ATOM 928 C C . ASN A 1 113 ? 6.013 -8.908 5.725 1.00 67.19 113 ASN A C 1
ATOM 930 O O . ASN A 1 113 ? 6.072 -9.209 4.527 1.00 67.19 113 ASN A O 1
ATOM 934 N N . VAL A 1 114 ? 6.706 -7.883 6.221 1.00 67.75 114 VAL A N 1
ATOM 935 C CA . VAL A 1 114 ? 7.345 -6.892 5.355 1.00 67.75 114 VAL A CA 1
ATOM 936 C C . VAL A 1 114 ? 8.654 -7.403 4.750 1.00 67.75 114 VAL A C 1
ATOM 938 O O . VAL A 1 114 ? 9.652 -7.607 5.435 1.00 67.75 114 VAL A O 1
ATOM 941 N N . THR A 1 115 ? 8.686 -7.540 3.423 1.00 70.38 115 THR A N 1
ATOM 942 C CA . THR A 1 115 ? 9.951 -7.676 2.674 1.00 70.38 115 THR A CA 1
ATOM 943 C C . THR A 1 115 ? 10.653 -6.315 2.554 1.00 70.38 115 THR A C 1
ATOM 945 O O . THR A 1 115 ? 9.962 -5.298 2.488 1.00 70.38 115 THR A O 1
ATOM 948 N N . PRO A 1 116 ? 11.990 -6.229 2.394 1.00 68.19 116 PRO A N 1
ATOM 949 C CA . PRO A 1 116 ? 12.686 -4.938 2.260 1.00 68.19 116 PRO A CA 1
ATOM 950 C C . PRO A 1 116 ? 12.129 -4.050 1.135 1.00 68.19 116 PRO A C 1
ATOM 952 O O . PRO A 1 116 ? 12.059 -2.825 1.242 1.00 68.19 116 PRO A O 1
ATOM 955 N N . LYS A 1 117 ? 11.679 -4.675 0.043 1.00 73.81 117 LYS A N 1
ATOM 956 C CA . LYS A 1 117 ? 11.056 -3.972 -1.079 1.00 73.81 117 LYS A CA 1
ATOM 957 C C . LYS A 1 117 ? 9.667 -3.437 -0.723 1.00 73.81 117 LYS A C 1
ATOM 959 O O . LYS A 1 117 ? 9.366 -2.298 -1.067 1.00 73.81 117 LYS A O 1
ATOM 964 N N . ALA A 1 118 ? 8.847 -4.243 -0.044 1.00 76.56 118 ALA A N 1
ATOM 965 C CA . ALA A 1 118 ? 7.555 -3.804 0.473 1.00 76.56 118 ALA A CA 1
ATOM 966 C C . ALA A 1 118 ? 7.733 -2.703 1.528 1.00 76.56 118 ALA A C 1
ATOM 968 O O . ALA A 1 118 ? 6.955 -1.765 1.546 1.00 76.56 118 ALA A O 1
ATOM 969 N N . TYR A 1 119 ? 8.785 -2.737 2.335 1.00 75.75 119 TYR A N 1
ATOM 970 C CA . TYR A 1 119 ? 9.081 -1.664 3.275 1.00 75.75 119 TYR A CA 1
ATOM 971 C C . TYR A 1 119 ? 9.384 -0.339 2.559 1.00 75.75 119 TYR A C 1
ATOM 973 O O . TYR A 1 119 ? 8.756 0.681 2.836 1.00 75.75 119 TYR A O 1
ATOM 981 N N . ARG A 1 120 ? 10.278 -0.358 1.557 1.00 75.94 120 ARG A N 1
ATOM 982 C CA . ARG A 1 120 ? 10.673 0.848 0.803 1.00 75.94 120 ARG A CA 1
ATOM 983 C C . ARG A 1 120 ? 9.471 1.573 0.195 1.00 75.94 120 ARG A C 1
ATOM 985 O O . ARG A 1 120 ? 9.340 2.783 0.338 1.00 75.94 120 ARG A O 1
ATOM 992 N N . THR A 1 121 ? 8.585 0.848 -0.487 1.00 83.62 121 THR A N 1
ATOM 993 C CA . THR A 1 121 ? 7.409 1.471 -1.113 1.00 83.62 121 THR A CA 1
ATOM 994 C C . THR A 1 121 ? 6.378 1.953 -0.086 1.00 83.62 121 THR A C 1
ATOM 996 O O . THR A 1 121 ? 5.539 2.778 -0.423 1.00 83.62 121 THR A O 1
ATOM 999 N N . PHE A 1 122 ? 6.415 1.453 1.156 1.00 82.19 122 PHE A N 1
ATOM 1000 C CA . PHE A 1 122 ? 5.544 1.893 2.252 1.00 82.19 122 PHE A CA 1
ATOM 1001 C C . PHE A 1 122 ? 6.073 3.202 2.833 1.00 82.19 122 PHE A C 1
ATOM 1003 O O . PHE A 1 122 ? 5.349 4.192 2.816 1.00 82.19 122 PHE A O 1
ATOM 1010 N N . LEU A 1 123 ? 7.357 3.249 3.205 1.00 76.12 123 LEU A N 1
ATOM 1011 C CA . LEU A 1 123 ? 8.010 4.474 3.678 1.00 76.12 123 LEU A CA 1
ATOM 1012 C C . LEU A 1 123 ? 7.873 5.634 2.697 1.00 76.12 123 LEU A C 1
ATOM 1014 O O . LEU A 1 123 ? 7.488 6.733 3.090 1.00 76.12 123 LEU A O 1
ATOM 1018 N N . ASN A 1 124 ? 8.133 5.383 1.411 1.00 80.38 124 ASN A N 1
ATOM 1019 C CA . ASN A 1 124 ? 7.994 6.412 0.386 1.00 80.38 124 ASN A CA 1
ATOM 1020 C C . ASN A 1 124 ? 6.567 6.973 0.346 1.00 80.38 124 ASN A C 1
ATOM 1022 O O . ASN A 1 124 ? 6.389 8.183 0.233 1.00 80.38 124 ASN A O 1
ATOM 1026 N N . ALA A 1 125 ? 5.552 6.113 0.465 1.00 84.25 125 ALA A N 1
ATOM 1027 C CA . ALA A 1 125 ? 4.161 6.547 0.476 1.00 84.25 125 ALA A CA 1
ATOM 1028 C C . ALA A 1 125 ? 3.827 7.341 1.750 1.00 84.25 125 ALA A C 1
ATOM 1030 O O . ALA A 1 125 ? 3.204 8.393 1.647 1.00 84.25 125 ALA A O 1
ATOM 1031 N N . VAL A 1 126 ? 4.291 6.901 2.926 1.00 79.50 126 VAL A N 1
ATOM 1032 C CA . VAL A 1 126 ? 4.110 7.628 4.196 1.00 79.50 126 VAL A CA 1
ATOM 1033 C C . VAL A 1 126 ? 4.737 9.025 4.122 1.00 79.50 126 VAL A C 1
ATOM 1035 O O . VAL A 1 126 ? 4.073 10.013 4.439 1.00 79.50 126 VAL A O 1
ATOM 1038 N N . ARG A 1 127 ? 5.982 9.124 3.633 1.00 76.94 127 ARG A N 1
ATOM 1039 C CA . ARG A 1 127 ? 6.720 10.387 3.478 1.00 76.94 127 ARG A CA 1
ATOM 1040 C C . ARG A 1 127 ? 6.024 11.348 2.521 1.00 76.94 127 ARG A C 1
ATOM 1042 O O . ARG A 1 127 ? 5.833 12.511 2.857 1.00 76.94 127 ARG A O 1
ATOM 1049 N N . LEU A 1 128 ? 5.636 10.869 1.338 1.00 80.19 128 LEU A N 1
ATOM 1050 C CA . LEU A 1 128 ? 4.960 11.695 0.332 1.00 80.19 128 LEU A CA 1
ATOM 1051 C C . LEU A 1 128 ? 3.584 12.180 0.800 1.00 80.19 128 LEU A C 1
ATOM 1053 O O . LEU A 1 128 ? 3.123 13.229 0.361 1.00 80.19 128 LEU A O 1
ATOM 1057 N N . MET A 1 129 ? 2.932 11.422 1.680 1.00 80.88 129 MET A N 1
ATOM 1058 C CA . MET A 1 129 ? 1.601 11.743 2.185 1.00 80.88 129 MET A CA 1
ATOM 1059 C C . MET A 1 129 ? 1.610 12.564 3.482 1.00 80.88 129 MET A C 1
ATOM 1061 O O . MET A 1 129 ? 0.537 13.009 3.893 1.00 80.88 129 MET A O 1
ATOM 1065 N N . ALA A 1 130 ? 2.779 12.756 4.114 1.00 74.56 130 ALA A N 1
ATOM 1066 C CA . ALA A 1 130 ? 2.943 13.449 5.397 1.00 74.56 130 ALA A CA 1
ATOM 1067 C C . ALA A 1 130 ? 1.871 13.028 6.422 1.00 74.56 130 ALA A C 1
ATOM 1069 O O . ALA A 1 130 ? 1.106 13.844 6.938 1.00 74.56 130 ALA A O 1
ATOM 1070 N N . LEU A 1 131 ? 1.756 11.715 6.628 1.00 71.44 131 LEU A N 1
ATOM 1071 C CA . LEU A 1 131 ? 0.708 11.103 7.439 1.00 71.44 131 LEU A CA 1
ATOM 1072 C C . LEU A 1 131 ? 0.792 11.569 8.910 1.00 71.44 131 LEU A C 1
ATOM 1074 O O . LEU A 1 131 ? 1.830 11.368 9.532 1.00 71.44 131 LEU A O 1
ATOM 1078 N N . PRO A 1 132 ? -0.283 12.148 9.489 1.00 62.53 132 PRO A N 1
ATOM 1079 C CA . PRO A 1 132 ? -0.297 12.629 10.878 1.00 62.53 132 PRO A CA 1
ATOM 1080 C C . PRO A 1 132 ? -0.657 11.553 11.928 1.00 62.53 132 PRO A C 1
ATOM 1082 O O . PRO A 1 132 ? -0.954 11.891 13.066 1.00 62.53 132 PRO A O 1
ATOM 1085 N N . TRP A 1 133 ? -0.712 10.282 11.535 1.00 75.00 133 TRP A N 1
ATOM 1086 C CA . TRP 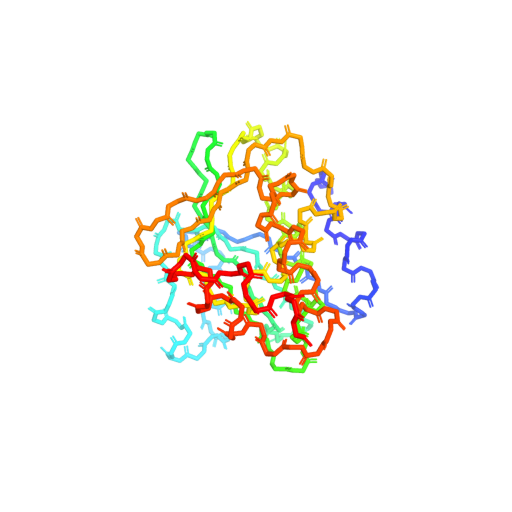A 1 133 ? -1.353 9.161 12.233 1.00 75.00 133 TRP A CA 1
ATOM 1087 C C . TRP A 1 133 ? -0.349 8.008 12.383 1.00 75.00 133 TRP A C 1
ATOM 1089 O O . TRP A 1 133 ? 0.632 7.956 11.630 1.00 75.00 133 TRP A O 1
ATOM 1099 N N . GLU A 1 134 ? -0.536 7.139 13.383 1.00 79.69 134 GLU A N 1
ATOM 1100 C CA . GLU A 1 134 ? 0.463 6.122 13.731 1.00 79.69 134 GLU A CA 1
ATOM 1101 C C . GLU A 1 134 ? 0.641 5.127 12.575 1.00 79.69 134 GLU A C 1
ATOM 1103 O O . GLU A 1 134 ? -0.312 4.653 11.952 1.00 79.69 134 GLU A O 1
ATOM 1108 N N . THR A 1 135 ? 1.896 4.815 12.258 1.00 75.75 135 THR A N 1
ATOM 1109 C CA . THR A 1 135 ? 2.239 3.822 11.233 1.00 75.75 135 THR A CA 1
ATOM 1110 C C . THR A 1 135 ? 2.978 2.678 11.888 1.00 75.75 135 THR A C 1
ATOM 1112 O O . THR A 1 135 ? 3.934 2.911 12.629 1.00 75.75 135 THR A O 1
ATOM 1115 N N . GLU A 1 136 ? 2.560 1.450 11.602 1.00 79.12 136 GLU A N 1
ATOM 1116 C CA . GLU A 1 136 ? 3.194 0.260 12.151 1.00 79.12 136 GLU A CA 1
ATOM 1117 C C . GLU A 1 136 ? 3.542 -0.759 11.072 1.00 79.12 136 GLU A C 1
ATOM 1119 O O . GLU A 1 136 ? 2.908 -0.849 10.016 1.00 79.12 136 GLU A O 1
ATOM 1124 N N . PHE A 1 137 ? 4.549 -1.576 11.358 1.00 73.69 137 PHE A N 1
ATOM 1125 C CA . PHE A 1 137 ? 4.825 -2.761 10.565 1.00 73.69 137 PHE A CA 1
ATOM 1126 C C . PHE A 1 137 ? 5.314 -3.922 11.424 1.00 73.69 137 PHE A C 1
ATOM 1128 O O . PHE A 1 137 ? 5.975 -3.725 12.445 1.00 73.69 137 PHE A O 1
ATOM 1135 N N . GLU A 1 138 ? 5.005 -5.140 10.982 1.00 67.94 138 GLU A N 1
ATOM 1136 C CA . GLU A 1 138 ? 5.447 -6.368 11.633 1.00 67.94 138 GLU A CA 1
ATOM 1137 C C . GLU A 1 138 ? 6.568 -7.051 10.840 1.00 67.94 138 GLU A C 1
ATOM 1139 O O . GLU A 1 138 ? 6.426 -7.348 9.646 1.00 67.94 138 GLU A O 1
ATOM 1144 N N . VAL A 1 139 ? 7.668 -7.372 11.525 1.00 62.03 139 VAL A N 1
ATOM 1145 C CA . VAL A 1 139 ? 8.736 -8.226 10.991 1.00 62.03 139 VAL A CA 1
ATOM 1146 C C . VAL A 1 139 ? 8.975 -9.391 11.941 1.00 62.03 139 VAL A C 1
ATOM 1148 O O . VAL A 1 139 ? 9.378 -9.197 13.086 1.00 62.03 139 VAL A O 1
ATOM 1151 N N . ASN A 1 140 ? 8.769 -10.616 11.449 1.00 58.53 140 ASN A N 1
ATOM 1152 C CA . ASN A 1 140 ? 8.968 -11.856 12.210 1.00 58.53 140 ASN A CA 1
ATOM 1153 C C . ASN A 1 140 ? 8.251 -11.856 13.578 1.00 58.53 140 ASN A C 1
ATOM 1155 O O . ASN A 1 140 ? 8.865 -12.209 14.587 1.00 58.53 140 ASN A O 1
ATOM 1159 N N . GLY A 1 141 ? 6.990 -11.416 13.645 1.00 60.50 141 GLY A N 1
ATOM 1160 C CA . GLY A 1 141 ? 6.239 -11.363 14.903 1.00 60.50 141 GLY A CA 1
ATOM 1161 C C . GLY A 1 141 ? 6.497 -10.131 15.773 1.00 60.50 141 GLY A C 1
ATOM 1162 O O . GLY A 1 141 ? 5.897 -10.028 16.840 1.00 60.50 141 GLY A O 1
ATOM 1163 N N . LYS A 1 142 ? 7.385 -9.204 15.377 1.00 63.25 142 LYS A N 1
ATOM 1164 C CA . LYS A 1 142 ? 7.688 -7.979 16.141 1.00 63.25 142 LYS A CA 1
ATOM 1165 C C . LYS A 1 142 ? 7.107 -6.741 15.465 1.00 63.25 142 LYS A C 1
ATOM 1167 O O . LYS A 1 142 ? 7.363 -6.523 14.284 1.00 63.25 142 LYS A O 1
ATOM 1172 N N . ILE A 1 143 ? 6.374 -5.933 16.234 1.00 69.62 143 ILE A N 1
ATOM 1173 C CA . ILE A 1 143 ? 5.728 -4.692 15.781 1.00 69.62 143 ILE A CA 1
ATOM 1174 C C . ILE A 1 143 ? 6.650 -3.495 16.037 1.00 69.62 143 ILE A C 1
ATOM 1176 O O . ILE A 1 143 ? 7.204 -3.345 17.126 1.00 69.62 143 ILE A O 1
ATOM 1180 N N . HIS A 1 144 ? 6.776 -2.634 15.033 1.00 69.94 144 HIS A N 1
ATOM 1181 C CA . HIS A 1 144 ? 7.542 -1.390 15.063 1.00 69.94 144 HIS A CA 1
ATOM 1182 C C . HIS A 1 144 ? 6.619 -0.215 14.712 1.00 69.94 144 HIS A C 1
ATOM 1184 O O . HIS A 1 144 ? 5.914 -0.298 13.707 1.00 69.94 144 HIS A O 1
ATOM 1190 N N . LYS A 1 145 ? 6.626 0.861 15.512 1.00 74.12 145 LYS A N 1
ATOM 1191 C CA . LYS A 1 145 ? 5.687 2.000 15.423 1.00 74.12 145 LYS A CA 1
ATOM 1192 C C . LYS A 1 145 ? 6.368 3.294 14.955 1.00 74.12 145 LYS A C 1
ATOM 1194 O O . LYS A 1 145 ? 7.571 3.456 15.119 1.00 74.12 145 LYS A O 1
ATOM 1199 N N . ASN A 1 146 ? 5.578 4.242 14.443 1.00 69.25 146 ASN A N 1
ATOM 1200 C CA . ASN A 1 146 ? 5.979 5.610 14.072 1.00 69.25 146 ASN A CA 1
ATOM 1201 C C . ASN A 1 146 ? 7.185 5.666 13.126 1.00 69.25 146 ASN A C 1
ATOM 1203 O O . ASN A 1 146 ? 8.116 6.458 13.283 1.00 69.25 146 ASN A O 1
ATOM 1207 N N . VAL A 1 147 ? 7.133 4.815 12.105 1.00 61.81 147 VAL A N 1
ATOM 1208 C CA . VAL A 1 147 ? 8.262 4.460 11.238 1.00 61.81 147 VAL A CA 1
ATOM 1209 C C . VAL A 1 147 ? 8.906 5.655 10.531 1.00 61.81 147 VAL A C 1
ATOM 1211 O O . VAL A 1 147 ? 10.110 5.657 10.299 1.00 61.81 147 VAL A O 1
ATOM 1214 N N . ALA A 1 148 ? 8.126 6.687 10.199 1.00 58.91 148 ALA A N 1
ATOM 1215 C CA . ALA A 1 148 ? 8.649 7.897 9.561 1.00 58.91 148 ALA A CA 1
ATOM 1216 C C . ALA A 1 148 ? 9.564 8.733 10.479 1.00 58.91 148 ALA A C 1
ATOM 1218 O O . ALA A 1 148 ? 10.342 9.541 9.981 1.00 58.91 148 ALA A O 1
ATOM 1219 N N . SER A 1 149 ? 9.470 8.547 11.798 1.00 54.09 149 SER A N 1
ATOM 1220 C CA . SER A 1 149 ? 10.243 9.270 12.819 1.00 54.09 149 SER A CA 1
ATOM 1221 C C . SER A 1 149 ? 11.183 8.383 13.640 1.00 54.09 149 SER A C 1
ATOM 1223 O O . SER A 1 149 ? 11.991 8.904 14.403 1.00 54.09 149 SER A O 1
ATOM 1225 N N . ASP A 1 150 ? 11.072 7.060 13.516 1.00 59.91 150 ASP A N 1
ATOM 1226 C CA . ASP A 1 150 ? 11.874 6.113 14.289 1.00 59.91 150 ASP A CA 1
ATOM 1227 C C . ASP A 1 150 ? 13.306 6.000 13.725 1.00 59.91 150 ASP A C 1
ATOM 1229 O O . ASP A 1 150 ? 13.535 6.062 12.511 1.00 59.91 150 ASP A O 1
ATOM 1233 N N . GLU A 1 151 ? 14.283 5.785 14.612 1.00 57.88 151 GLU A N 1
ATOM 1234 C CA . GLU A 1 151 ? 15.699 5.541 14.304 1.00 57.88 151 GLU A CA 1
ATOM 1235 C C . GLU A 1 151 ? 15.846 4.427 13.251 1.00 57.88 151 GLU A C 1
ATOM 1237 O O . GLU A 1 151 ? 16.712 4.500 12.378 1.00 57.88 151 GLU A O 1
ATOM 1242 N N . TYR A 1 152 ? 14.938 3.443 13.266 1.00 55.41 152 TYR A N 1
ATOM 1243 C CA . TYR A 1 152 ? 14.850 2.375 12.270 1.00 55.41 152 TYR A CA 1
ATOM 1244 C C . TYR A 1 152 ? 14.513 2.861 10.851 1.00 55.41 152 TYR A C 1
ATOM 1246 O O . TYR A 1 152 ? 15.105 2.382 9.879 1.00 55.41 152 TYR A O 1
ATOM 1254 N N . GLY A 1 153 ? 13.593 3.821 10.712 1.00 58.41 153 GLY A N 1
ATOM 1255 C CA . GLY A 1 153 ? 13.254 4.447 9.433 1.00 58.41 153 GLY A CA 1
ATOM 1256 C C . GLY A 1 153 ? 14.479 5.106 8.809 1.00 58.41 153 GLY A C 1
ATOM 1257 O O . GLY A 1 153 ? 14.858 4.772 7.686 1.00 58.41 153 GLY A O 1
ATOM 1258 N N . ALA A 1 154 ? 15.175 5.929 9.597 1.00 64.88 154 ALA A N 1
ATOM 1259 C CA . ALA A 1 154 ? 16.401 6.612 9.185 1.00 64.88 154 ALA A CA 1
ATOM 1260 C C . ALA A 1 154 ? 17.571 5.647 8.897 1.00 64.88 154 ALA A C 1
ATOM 1262 O O . ALA A 1 154 ? 18.417 5.913 8.039 1.00 64.88 154 ALA A O 1
ATOM 1263 N N . LEU A 1 155 ? 17.647 4.529 9.623 1.00 57.59 155 LEU A N 1
ATOM 1264 C CA . LEU A 1 155 ? 18.654 3.482 9.432 1.00 57.59 155 LEU A CA 1
ATOM 1265 C C . LEU A 1 155 ? 18.422 2.706 8.133 1.00 57.59 155 LEU A C 1
ATOM 1267 O O . LEU A 1 155 ? 19.363 2.445 7.379 1.00 57.59 155 LEU A O 1
ATOM 1271 N N . MET A 1 156 ? 17.164 2.377 7.839 1.00 58.44 156 MET A N 1
ATOM 1272 C CA . MET A 1 156 ? 16.809 1.736 6.584 1.00 58.44 156 MET A CA 1
ATOM 1273 C C . MET A 1 156 ? 16.946 2.677 5.389 1.00 58.44 156 MET A C 1
ATOM 1275 O O . MET A 1 156 ? 17.438 2.238 4.355 1.00 58.44 156 MET A O 1
ATOM 1279 N N . GLU A 1 157 ? 16.586 3.955 5.507 1.00 60.81 157 GLU A N 1
ATOM 1280 C CA . GLU A 1 157 ? 16.832 4.951 4.452 1.00 60.81 157 GLU A CA 1
ATOM 1281 C C . GLU A 1 157 ? 18.319 5.020 4.081 1.00 60.81 157 GLU A C 1
ATOM 1283 O O . GLU A 1 157 ? 18.670 4.831 2.914 1.00 60.81 157 GLU A O 1
ATOM 1288 N N . ARG A 1 158 ? 19.207 5.120 5.078 1.00 59.19 158 ARG A N 1
ATOM 1289 C CA . ARG A 1 158 ? 20.663 5.102 4.855 1.00 59.19 158 ARG A CA 1
ATOM 1290 C C . ARG A 1 158 ? 21.155 3.820 4.189 1.00 59.19 158 ARG A C 1
ATOM 1292 O O . ARG A 1 158 ? 22.002 3.870 3.298 1.00 59.19 158 ARG A O 1
ATOM 1299 N N . ALA A 1 159 ? 20.619 2.666 4.572 1.00 54.19 159 ALA A N 1
ATOM 1300 C CA . ALA A 1 159 ? 20.940 1.390 3.933 1.00 54.19 159 ALA A CA 1
ATOM 1301 C C . ALA A 1 159 ? 20.488 1.319 2.466 1.00 54.19 159 ALA A C 1
ATOM 1303 O O . ALA A 1 159 ? 21.169 0.741 1.623 1.00 54.19 159 ALA A O 1
ATOM 1304 N N . LEU A 1 160 ? 19.326 1.900 2.155 1.00 52.59 160 LEU A N 1
ATOM 1305 C CA . LEU A 1 160 ? 18.770 1.952 0.803 1.00 52.59 160 LEU A CA 1
ATOM 1306 C C . LEU A 1 160 ? 19.587 2.898 -0.107 1.00 52.59 160 LEU A C 1
ATOM 1308 O O . LEU A 1 160 ? 19.673 2.623 -1.306 1.00 52.59 160 LEU A O 1
ATOM 1312 N N . GLU A 1 161 ? 20.177 3.966 0.447 1.00 56.72 161 GLU A N 1
ATOM 1313 C CA . GLU A 1 161 ? 21.022 4.955 -0.252 1.00 56.72 161 GLU A CA 1
ATOM 1314 C C . GLU A 1 161 ? 22.466 4.477 -0.481 1.00 56.72 161 GLU A C 1
ATOM 1316 O O . GLU A 1 161 ? 23.036 4.688 -1.551 1.00 56.72 161 GLU A O 1
ATOM 1321 N N . SER A 1 162 ? 23.049 3.769 0.486 1.00 51.19 162 SER A N 1
ATOM 1322 C CA . SER A 1 162 ? 24.460 3.340 0.485 1.00 51.19 162 SER A CA 1
ATOM 1323 C C . SER A 1 162 ? 24.772 2.131 -0.413 1.00 51.19 162 SER A C 1
ATOM 1325 O O . SER A 1 162 ? 25.868 1.580 -0.352 1.00 51.19 162 SER A O 1
ATOM 1327 N N . ARG A 1 163 ? 23.825 1.679 -1.253 1.00 51.78 163 ARG A N 1
ATOM 1328 C CA . ARG A 1 163 ? 23.890 0.409 -2.021 1.00 51.78 163 ARG A CA 1
ATOM 1329 C C . ARG A 1 163 ? 24.153 -0.836 -1.161 1.00 51.78 163 ARG A C 1
ATOM 1331 O O . ARG A 1 163 ? 24.345 -1.921 -1.710 1.00 51.78 163 ARG A O 1
ATOM 1338 N N . VAL A 1 164 ? 24.114 -0.713 0.165 1.00 55.22 164 VAL A N 1
ATOM 1339 C CA . VAL A 1 164 ? 24.128 -1.850 1.077 1.00 55.22 164 VAL A CA 1
ATOM 1340 C C . VAL A 1 164 ? 22.866 -2.658 0.796 1.00 55.22 164 VAL A C 1
ATOM 1342 O O . VAL A 1 164 ? 21.766 -2.111 0.694 1.00 55.22 164 VAL A O 1
ATOM 1345 N N . HIS A 1 165 ? 23.008 -3.975 0.624 1.00 53.66 165 HIS A N 1
ATOM 1346 C CA . HIS A 1 165 ? 21.851 -4.838 0.419 1.00 53.66 165 HIS A CA 1
ATOM 1347 C C . HIS A 1 165 ? 20.880 -4.626 1.579 1.00 53.66 165 HIS A C 1
ATOM 1349 O O . HIS A 1 165 ? 21.180 -4.944 2.726 1.00 53.66 165 HIS A O 1
ATOM 1355 N N . CYS A 1 166 ? 19.706 -4.075 1.287 1.00 50.56 166 CYS A N 1
ATOM 1356 C CA . CYS A 1 166 ? 18.720 -3.731 2.312 1.00 50.56 166 CYS A CA 1
ATOM 1357 C C . CYS A 1 166 ? 18.284 -4.959 3.109 1.00 50.56 166 CYS A C 1
ATOM 1359 O O . CYS A 1 166 ? 17.937 -4.860 4.276 1.00 50.56 166 CYS A O 1
ATOM 1361 N N . GLU A 1 167 ? 18.389 -6.131 2.490 1.00 49.69 167 GLU A N 1
ATOM 1362 C CA . GLU A 1 167 ? 18.212 -7.430 3.121 1.00 49.69 167 GLU A CA 1
ATOM 1363 C C . GLU A 1 167 ? 19.243 -7.700 4.232 1.00 49.69 167 GLU A C 1
ATOM 1365 O O . GLU A 1 167 ? 18.887 -8.237 5.278 1.00 49.69 167 GLU A O 1
ATOM 1370 N N . SER A 1 168 ? 20.490 -7.254 4.065 1.00 52.97 168 SER A N 1
ATOM 1371 C CA . SER A 1 168 ? 21.541 -7.324 5.085 1.00 52.97 168 SER A CA 1
ATOM 1372 C C . SER A 1 168 ? 21.270 -6.386 6.257 1.00 52.97 168 SER A C 1
ATOM 1374 O O . SER A 1 168 ? 21.510 -6.777 7.394 1.00 52.97 168 SER A O 1
ATOM 1376 N N . VAL A 1 169 ? 20.722 -5.190 6.019 1.00 53.34 169 VAL A N 1
ATOM 1377 C CA . VAL A 1 169 ? 20.377 -4.253 7.105 1.00 53.34 169 VAL A CA 1
ATOM 1378 C C . VAL A 1 169 ? 19.123 -4.696 7.847 1.00 53.34 169 VAL A C 1
ATOM 1380 O O . VAL A 1 169 ? 19.142 -4.742 9.076 1.00 53.34 169 VAL A O 1
ATOM 1383 N N . CYS A 1 170 ? 18.086 -5.147 7.134 1.00 51.31 170 CYS A N 1
ATOM 1384 C CA . CYS A 1 170 ? 16.933 -5.788 7.762 1.00 51.31 170 CYS A CA 1
ATOM 1385 C C . CYS A 1 170 ? 17.377 -6.990 8.613 1.00 51.31 170 CYS A C 1
ATOM 1387 O O . CYS A 1 170 ? 16.965 -7.109 9.762 1.00 51.31 170 CYS A O 1
ATOM 1389 N N . ARG A 1 171 ? 18.271 -7.852 8.102 1.00 54.22 171 ARG A N 1
ATOM 1390 C CA . ARG A 1 171 ? 18.779 -9.027 8.834 1.00 54.22 171 ARG A CA 1
ATOM 1391 C C . ARG A 1 171 ? 19.680 -8.659 10.022 1.00 54.22 171 ARG A C 1
ATOM 1393 O O . ARG A 1 171 ? 19.597 -9.324 11.050 1.00 54.22 171 ARG A O 1
ATOM 1400 N N . ALA A 1 172 ? 20.510 -7.624 9.906 1.00 52.50 172 ALA A N 1
ATOM 1401 C CA . ALA A 1 172 ? 21.373 -7.145 10.989 1.00 52.50 172 ALA A CA 1
ATOM 1402 C C . ALA A 1 172 ? 20.576 -6.492 12.121 1.00 52.50 172 ALA A C 1
ATOM 1404 O O . ALA A 1 172 ? 20.826 -6.753 13.295 1.00 52.50 172 ALA A O 1
ATOM 1405 N N . PHE A 1 173 ? 19.559 -5.706 11.776 1.00 52.31 173 PHE A N 1
ATOM 1406 C CA . PHE A 1 173 ? 18.652 -5.128 12.757 1.00 52.31 173 PHE A CA 1
ATOM 1407 C C . PHE A 1 173 ? 17.799 -6.189 13.459 1.00 52.31 173 PHE A C 1
ATOM 1409 O O . PHE A 1 173 ? 17.659 -6.151 14.678 1.00 52.31 173 PHE A O 1
ATOM 1416 N N . LEU A 1 174 ? 17.323 -7.202 12.726 1.00 47.06 174 LEU A N 1
ATOM 1417 C CA . LEU A 1 174 ? 16.612 -8.351 13.301 1.00 47.06 174 LEU A CA 1
ATOM 1418 C C . LEU A 1 174 ? 17.424 -9.115 14.362 1.00 47.06 174 LEU A C 1
ATOM 1420 O O . LEU A 1 174 ? 16.833 -9.769 15.220 1.00 47.06 174 LEU A O 1
ATOM 1424 N N . ARG A 1 175 ? 18.757 -9.017 14.315 1.00 52.81 175 ARG A N 1
ATOM 1425 C CA . ARG A 1 175 ? 19.687 -9.610 15.288 1.00 52.81 175 ARG A CA 1
ATOM 1426 C C . ARG A 1 175 ? 20.153 -8.637 16.377 1.00 52.81 175 ARG A C 1
ATOM 1428 O O . ARG A 1 175 ? 20.907 -9.051 17.239 1.00 52.81 175 ARG A O 1
ATOM 1435 N N . GLN A 1 176 ? 19.688 -7.383 16.361 1.00 53.78 176 GLN A N 1
ATOM 1436 C CA . GLN A 1 176 ? 20.160 -6.278 17.214 1.00 53.78 176 GLN A CA 1
ATOM 1437 C C . GLN A 1 176 ? 21.632 -5.865 16.994 1.00 53.78 176 GLN A C 1
ATOM 1439 O O . GLN A 1 176 ? 22.167 -5.059 17.749 1.00 53.78 176 GLN A O 1
ATOM 1444 N N . ASP A 1 177 ? 22.254 -6.296 15.894 1.00 53.41 177 ASP A N 1
ATOM 1445 C CA . ASP A 1 177 ? 23.667 -6.027 15.570 1.00 53.41 177 ASP A CA 1
ATOM 1446 C C . ASP A 1 177 ? 23.852 -4.810 14.634 1.00 53.41 177 ASP A C 1
ATOM 1448 O O . ASP A 1 177 ? 24.912 -4.595 14.040 1.00 53.41 177 ASP A O 1
ATOM 1452 N N . TYR A 1 178 ? 22.806 -3.999 14.455 1.00 51.62 178 TYR A N 1
ATOM 1453 C CA . TYR A 1 178 ? 22.735 -2.957 13.422 1.00 51.62 178 TYR A CA 1
ATOM 1454 C C . TYR A 1 178 ? 23.804 -1.863 13.545 1.00 51.62 178 TYR A C 1
ATOM 1456 O O . TYR A 1 178 ? 24.221 -1.298 12.532 1.00 51.62 178 TYR A O 1
ATOM 1464 N N . LYS A 1 179 ? 24.281 -1.585 14.766 1.00 53.66 179 LYS A N 1
ATOM 1465 C CA . LYS A 1 179 ? 25.293 -0.549 15.029 1.00 53.66 179 LYS A CA 1
ATOM 1466 C C . LYS A 1 179 ? 26.624 -0.839 14.328 1.00 53.66 179 LYS A C 1
ATOM 1468 O O . LYS A 1 179 ? 27.311 0.096 13.937 1.00 53.66 179 LYS A O 1
ATOM 1473 N N . HIS A 1 180 ? 26.953 -2.112 14.100 1.00 55.19 180 HIS A N 1
ATOM 1474 C CA . HIS A 1 180 ? 28.188 -2.521 13.423 1.00 55.19 180 HIS A CA 1
ATOM 1475 C C . HIS A 1 180 ? 28.078 -2.525 11.893 1.00 55.19 180 HIS A C 1
ATOM 1477 O O . HIS A 1 180 ? 29.092 -2.425 11.207 1.00 55.19 180 HIS A O 1
ATOM 1483 N N . VAL A 1 181 ? 26.861 -2.630 11.347 1.00 51.28 181 VAL A N 1
ATOM 1484 C CA . VAL A 1 181 ? 26.627 -2.665 9.892 1.00 51.28 181 VAL A CA 1
ATOM 1485 C C . VAL A 1 181 ? 26.634 -1.271 9.276 1.00 51.28 181 VAL A C 1
ATOM 1487 O O . VAL A 1 181 ? 27.044 -1.132 8.135 1.00 51.28 181 VAL A O 1
ATOM 1490 N N . LEU A 1 182 ? 26.245 -0.241 10.031 1.00 45.31 182 LEU A N 1
ATOM 1491 C CA . LEU A 1 182 ? 26.311 1.152 9.576 1.00 45.31 182 LEU A CA 1
ATOM 1492 C C . LEU A 1 182 ? 27.704 1.794 9.675 1.00 45.31 182 LEU A C 1
ATOM 1494 O O . LEU A 1 182 ? 27.913 2.868 9.123 1.00 45.31 182 LEU A O 1
ATOM 1498 N N . GLN A 1 183 ? 28.631 1.189 10.420 1.00 49.94 183 GLN A N 1
ATOM 1499 C CA . GLN A 1 183 ? 30.005 1.689 10.568 1.00 49.94 183 GLN A CA 1
ATOM 1500 C C . GLN A 1 183 ? 30.941 1.226 9.435 1.00 49.94 183 GLN A C 1
ATOM 1502 O O . GLN A 1 183 ? 32.109 1.613 9.424 1.00 49.94 183 GLN A O 1
ATOM 1507 N N . ARG A 1 184 ? 30.450 0.390 8.513 1.00 42.78 184 ARG A N 1
ATOM 1508 C CA . ARG A 1 184 ? 31.160 -0.103 7.326 1.00 42.78 184 ARG A CA 1
ATOM 1509 C C . ARG A 1 184 ? 30.524 0.456 6.064 1.00 42.78 184 ARG A C 1
ATOM 1511 O O . ARG A 1 184 ? 31.291 0.665 5.103 1.00 42.78 184 ARG A O 1
#

Radius of gyration: 16.89 Å; chains: 1; bounding box: 52×32×38 Å

Sequence (184 aa):
MTQLERLLSIYFQEVSKIQPFLIDIDSPKGIKDVLRQLNALERRRLHSRDLYFIAFEGDLIYGFVSFNGKRDLLQETHLMVDRAYRGGLGTKLRMALFSYGKIHGHQEAILYNVTPKAYRTFLNAVRLMALPWETEFEVNGKIHKNVASDEYGALMERALESRVHCESVCRAFLRQDYKHVLQR

Foldseek 3Di:
DDPLQVQQCVLCVVVPQKGKDKDQCVDPVRPPLVVVQDDPVRNVQDDHQWIKIFIDHDSHTQWIWIWHDDDQEIETRDTDGHPVCQLSVLLSNVLSSVVVNVVVNHQEYEYEPDDLSNVNSNLSNCVVNVDPHKYWYDDPNDIDIPLNPDPNVVLLVVCVVVVNPSVVQVVCVVVVNNVVVVVD

pLDDT: mean 73.87, std 13.08, range [42.78, 92.25]

Secondary structure (DSSP, 8-state):
--HHHHHHHHHHTTSTT-EEEEEETTSHHHHHHHHHHS-HHHHTTPPTT-EEEEEEETTEEEEEEEEEEETTEEEEEEEEE-GGGTTHHHHHHHHHHHHHHHHTT--EEEE-S--HHHHHHHHHHHHHHT--SEEEEEETTEEEE-TTTSHHHHHHHHHHHTT--HHHHHHHHHTT-HHHHTT-

=== Feature glossary ===
A reading guide for the features in this record.

Start from the sequence.

  · Sequence gives the chain of amino acids in standard one-letter code (A=alanine, C=cysteine, …, Y=tyrosine), read N→C. It is the only feature that is directly encoded by the gene; all structural features are derived from the folded form of this sequence.

Fold it, and you get atomic coordinates and the backbone conformation that goes with them.

  · Structure coordinates are given as an mmCIF _atom_site loop: one row per atom with element, residue name, chain id, sequence number, and x/y/z position in Å. Only the four main-chain atoms per residue are included here; side chains are omitted to keep the record compact.

  · Backbone dihedral angles. Every residue except chain termini has a φ (preceding-C → N → Cα → C) and a ψ (N → Cα → C → next-N). They are reported in degrees following the IUPAC sign convention. Secondary structure is essentially a statement about which (φ, ψ) basin each residue occupies.

  · Eight-state secondary structure (DSSP): H is the canonical α-helix, G the tighter 3₁₀-helix, I the wider π-helix; E/B are β-structure, T and S are turns and bends, and '-' is everything else. DSS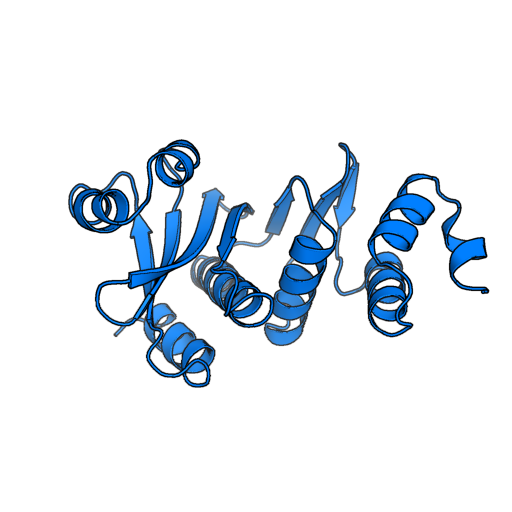P derives these from the pattern of main-chain N–H···O=C hydrogen bonds, not from the sequence.

  · SS3 is a coarse helix/strand/coil call (letters a/b/c) made by the P-SEA algorithm from inter-Cα distances and dihedrals. It is less detailed than DSSP but needs only Cα positions.

Summarize the fold with a handful of shape descriptors and a per-residue structural alphabet.

  · Radius of gyration (Rg) is the root-mean-square distance of Cα atoms from their centroid — a single number for overall size and compactness. A globular domain of N residues has Rg ≈ 2.2·N^0.38 Å; an extended or disordered chain has a much larger Rg. The Cα contact count is the number of residue pairs whose Cα atoms are within 8 Å and are more than four positions apart in sequence — a standard proxy for tertiary packing density. The bounding box is the smallest axis-aligned box enclosing all Cα atoms.

  · 3Di is Foldseek's structural alphabet. Each residue is assigned one of twenty discrete states based on how its Cα sits relative to its spatial (not sequential) neighbors. Aligning 3Di strings finds structural homologs roughly as well as full 3D superposition, but orders of magnitude faster.

  · Solvent-accessible surface area (SASA) is the area in Å² traced out by the centre of a 1.4 Å probe sphere (a water molecule) rolled over the protein's van der Waals surface (Shrake–Rupley / Lee–Richards construction). Buried residues have near-zero SASA; fully exposed residues can exceed 200 Å². The total SASA scales roughly with the number of surface residues.

Ask how reliable the model is.

  · For AlphaFold models, the B-factor field carries pLDDT — the model's own estimate of local accuracy on a 0–100 scale. Regions with pLDDT<50 should be treated as essentially unmodeled; they often correspond to intrinsically disordered segments.

  · For experimental (PDB) structures, the B-factor (temperature factor) quantifies the positional spread of each atom in the crystal — a combination of thermal vibration and static disorder — in units of Å². High B-factors mark flexible loops or poorly resolved regions; low B-factors mark the rigid, well-ordered core.

  · Predicted Aligned Error (PAE) is an AlphaFold confidence matrix: entry (i, j) is the expected error in the position of residue j, in ångströms, when the prediction is superimposed on the true structure at residue i. Low PAE within a block of residues means that block is internally rigid and well-predicted; high PAE between two blocks means their relative placement is uncertain even if each block individually is confident.

Place it in context: what it resembles, what it is annotated as, and how it looks.

  · Structural nearest neighbors (via Foldseek easy-search vs the PDB). Reported per hit: target PDB id, E-value, and alignment TM-score. A TM-score above ~0.5 is the conventional threshold for 'same fold'.

  · Functional annotations link the protein to curated databases. InterPro entries identify conserved domains and families by matching the sequence against member-database signatures (Pfam, PROSITE, CDD, …). Gene Ontology (GO) terms describe molecular function, biological process, and cellular component in a controlled vocabulary. CATH places the structure in a hierarchical fold classification (Class/Architecture/Topology/Homologous-superfamily). The organism is the source species.

  · The contact map is a binary N×N matrix image: pixel (i, j) is dark where Cα_i and Cα_j are within 8 Å and |i−j|>4. Because the |i−j|>4 filter removes local helical contacts, off-diagonal stripes parallel to the main diagonal indicate parallel β-sheets; stripes perpendicular to it indicate antiparallel β-sheets. The Ramachandran plot scatters every residue's (φ, ψ) pair against the sterically allowed regions. The PAE heatmap renders the predicted-aligned-error matrix.

  · Six rendered views show the 3D structure from the faces of a cube — i.e. along ±x, ±y, ±z. Rendering representation is drawn randomly per protein from cartoon (secondary-structure ribbons), sticks (backbone bonds), or molecular surface; coloring is either N→C rainbow (blue at the N-terminus through red at the C-terminus) or one color per chain.